Protein 4R7S (pdb70)

Secondary structure (DSSP, 8-state):
-HHHHHHHHHHHHHHHTT-HHHHHHHHHH---STT-TTHHHHHHHHHHHHHTTT-HHHHHHHHHHHHTT-TT-HHHHHHHHHHHHHTT-HHHHHHHHHHHHHH-TT-HHHHHHHHHHHHHTT---HHHHHHHHHHH-TT-HHHHHHHHHHH----HHHHHHHHHHHHH----THHHHHHHHHH---TTT--HHHHHHHHS---HHHHHHHHHHHHHTT-HHHHHHHHHHHH----HHHHHHHHHT--

Nearest PDB structures (foldseek):
  4r7s-assembly1_A  TM=1.004E+00  e=7.064E-28  Parabacteroides merdae ATCC 43184
  2ho1-assembly1_A  TM=6.162E-01  e=2.097E-06  Pseudomonas aeruginosa PAO1
  8j8q-assembly1_C  TM=7.033E-01  e=8.535E-06  Saccharomyces eubayanus
  8j8p-assembly1_C  TM=6.663E-01  e=2.556E-05  Saccharomyces eubayanus
  2j9q-assembly1_B  TM=4.975E-01  e=5.637E-03  Homo sapiens

B-factor: mean 49.56, std 13.01, range [15.62, 135.89]

Sequence (247 aa):
GQSYEELIEKSYDDFVDKGDLVSAEESLKAARKEPANPLNYALLTNLGTIQRRQGKLQEALISYTSALSGHTKNITILENRASLYTELGETEKALNDYNTLLIENNPEHQEALYCRGLLYIQLQQNYWAEQDFDKILEVNEEKSVRARLGHAILEKRGNYDESERIFNYLISEPRDWILYEGRADLYFGKNARAADIEKVFTESEPTANLYVLRGKIKLAQYEKERAALDFKKAESGYNKEVIKELLKLTN

Radius of gyration: 22.01 Å; Cα contacts (8 Å, |Δi|>4): 309; chains: 1; bounding box: 34×62×54 Å

Structure (mmCIF, N/CA/C/O backbone):
data_4R7S
#
_entry.id   4R7S
#
_cell.length_a   39.676
_cell.length_b   72.540
_cell.length_c   109.341
_cell.angle_alpha   90.000
_cell.angle_beta   90.000
_cell.angle_gamma   90.000
#
_symmetry.space_group_name_H-M   'P 21 21 21'
#
loop_
_entity.id
_entity.type
_entity.pdbx_description
1 polymer 'Tetratricopeptide repeat protein'
2 non-polymer 'NITRATE ION'
3 non-polymer DI(HYDROXYETHYL)ETHER
4 non-polymer 1,2-ETHANEDIOL
5 water water
#
loop_
_atom_site.group_PDB
_atom_site.id
_atom_site.type_symbol
_atom_site.label_atom_id
_atom_site.label_alt_id
_atom_site.label_comp_id
_atom_site.label_asym_id
_atom_site.label_entity_id
_atom_site.label_seq_id
_atom_site.pdbx_PDB_ins_code
_atom_site.Cartn_x
_atom_site.Cartn_y
_atom_site.Cartn_z
_atom_site.occupancy
_atom_site.B_iso_or_equiv
_atom_site.auth_seq_id
_atom_site.auth_comp_id
_atom_site.auth_asym_id
_atom_site.auth_atom_id
_atom_site.pdbx_PDB_model_num
ATOM 1 N N . GLY A 1 1 ? 14.279 22.352 52.249 1.00 60.73 0 GLY A N 1
ATOM 2 C CA . GLY A 1 1 ? 15.240 22.356 51.153 1.00 60.22 0 GLY A CA 1
ATOM 3 C C . GLY A 1 1 ? 16.546 23.061 51.470 1.00 64.12 0 GLY A C 1
ATOM 4 O O . GLY A 1 1 ? 16.647 23.797 52.464 1.00 63.81 0 GLY A O 1
ATOM 5 N N . GLN A 1 2 ? 17.550 22.843 50.600 1.00 59.87 20 GLN A N 1
ATOM 6 C CA . GLN A 1 2 ? 18.923 23.333 50.710 1.00 58.98 20 GLN A CA 1
ATOM 7 C C . GLN A 1 2 ? 19.036 24.858 50.538 1.00 59.72 20 GLN A C 1
ATOM 8 O O . GLN A 1 2 ? 19.774 25.485 51.305 1.00 59.80 20 GLN A O 1
ATOM 14 N N . SER A 1 3 ? 18.350 25.439 49.525 1.00 53.61 21 SER A N 1
ATOM 15 C CA . SER A 1 3 ? 18.348 26.878 49.244 1.00 52.59 21 SER A CA 1
ATOM 16 C C . SER A 1 3 ? 17.748 27.650 50.431 1.00 52.59 21 SER A C 1
ATOM 17 O O . SER A 1 3 ? 18.335 28.648 50.878 1.00 52.80 21 SER A O 1
ATOM 20 N N . TYR A 1 4 ? 16.612 27.149 50.966 1.00 43.44 22 TYR A N 1
ATOM 21 C CA . TYR A 1 4 ? 15.912 27.702 52.113 1.00 41.94 22 TYR A CA 1
ATOM 22 C C . TYR A 1 4 ? 16.852 27.731 53.330 1.00 47.94 22 TYR A C 1
ATOM 23 O O . TYR A 1 4 ? 16.983 28.770 53.985 1.00 47.59 22 TYR A O 1
ATOM 32 N N . GLU A 1 5 ? 17.537 26.610 53.594 1.00 45.77 23 GLU A N 1
ATOM 33 C CA . GLU A 1 5 ? 18.476 26.479 54.709 1.00 46.06 23 GLU A CA 1
ATOM 34 C C . GLU A 1 5 ? 19.684 27.405 54.556 1.00 50.20 23 GLU A C 1
ATOM 35 O O . GLU A 1 5 ? 20.120 27.963 55.553 1.00 49.47 23 GLU A O 1
ATOM 41 N N . GLU A 1 6 ? 20.228 27.557 53.335 1.00 48.23 24 GLU A N 1
ATOM 42 C CA . GLU A 1 6 ? 21.400 28.413 53.099 1.00 48.92 24 GLU A CA 1
ATOM 43 C C . GLU A 1 6 ? 21.067 29.891 53.290 1.00 51.19 24 GLU A C 1
ATOM 44 O O . GLU A 1 6 ? 21.922 30.662 53.750 1.00 51.40 24 GLU A O 1
ATOM 50 N N . LEU A 1 7 ? 19.829 30.275 52.932 1.00 44.32 25 LEU A N 1
ATOM 51 C CA . LEU A 1 7 ? 19.332 31.637 53.094 1.00 42.02 25 LEU A CA 1
ATOM 52 C C . LEU A 1 7 ? 19.158 31.931 54.578 1.00 45.60 25 LEU A C 1
ATOM 53 O O . LEU A 1 7 ? 19.601 32.984 55.025 1.00 47.43 25 LEU A O 1
ATOM 58 N N . ILE A 1 8 ? 18.628 30.969 55.356 1.00 40.20 26 ILE A N 1
ATOM 59 C CA . ILE A 1 8 ? 18.495 31.101 56.802 1.00 39.29 26 ILE A CA 1
ATOM 60 C C . ILE A 1 8 ? 19.895 31.209 57.435 1.00 43.35 26 ILE A C 1
ATOM 61 O O . ILE A 1 8 ? 20.118 32.063 58.294 1.00 44.05 26 ILE A O 1
ATOM 66 N N . GLU A 1 9 ? 20.834 30.389 56.969 1.00 40.04 27 GLU A N 1
ATOM 67 C CA . GLU A 1 9 ? 22.208 30.404 57.441 1.00 41.01 27 GLU A CA 1
ATOM 68 C C . GLU A 1 9 ? 22.856 31.779 57.166 1.00 45.13 27 GLU A C 1
ATOM 69 O O . GLU A 1 9 ? 23.479 32.324 58.086 1.00 47.05 27 GLU A O 1
ATOM 75 N N . LYS A 1 10 ? 22.652 32.368 55.964 1.00 38.59 28 LYS A N 1
ATOM 76 C CA . LYS A 1 10 ? 23.185 33.707 55.665 1.00 38.51 28 LYS A CA 1
ATOM 77 C C . LYS A 1 10 ? 22.569 34.765 56.596 1.00 43.75 28 LYS A C 1
ATOM 78 O O . LYS A 1 10 ? 23.291 35.672 57.047 1.00 43.10 28 LYS A O 1
ATOM 84 N N . SER A 1 11 ? 21.251 34.612 56.938 1.00 39.44 29 SER A N 1
ATOM 85 C CA . SER A 1 11 ? 20.580 35.558 57.832 1.00 38.86 29 SER A CA 1
ATOM 86 C C . SER A 1 11 ? 21.279 35.564 59.200 1.00 42.82 29 SER A C 1
ATOM 87 O O . SER A 1 11 ? 21.584 36.639 59.714 1.00 42.68 29 SER A O 1
ATOM 90 N N . TYR A 1 12 ? 21.607 34.373 59.740 1.00 39.50 30 TYR A N 1
ATOM 91 C CA . TYR A 1 12 ? 22.309 34.239 61.020 1.00 39.06 30 TYR A CA 1
ATOM 92 C C . TYR A 1 12 ? 23.687 34.913 60.969 1.00 44.13 30 TYR A C 1
ATOM 93 O O . TYR A 1 12 ? 24.006 35.708 61.859 1.00 43.17 30 TYR A O 1
ATOM 102 N N . ASP A 1 13 ? 24.499 34.582 59.925 1.00 40.57 31 ASP A N 1
ATOM 103 C CA A ASP A 1 13 ? 25.828 35.166 59.786 0.50 40.53 31 ASP A CA 1
ATOM 104 C CA B ASP A 1 13 ? 25.827 35.157 59.733 0.50 40.45 31 ASP A CA 1
ATOM 105 C C . ASP A 1 13 ? 25.730 36.696 59.658 1.00 44.16 31 ASP A C 1
ATOM 106 O O . ASP A 1 13 ? 26.561 37.397 60.260 1.00 45.34 31 ASP A O 1
ATOM 115 N N . PHE A 1 14 ? 24.699 37.220 58.932 1.00 37.15 32 PHE A N 1
ATOM 116 C CA . PHE A 1 14 ? 24.497 38.676 58.779 1.00 35.88 32 PHE A CA 1
ATOM 117 C C . PHE A 1 14 ? 24.074 39.336 60.111 1.00 42.73 32 PHE A C 1
ATOM 118 O O . PHE A 1 14 ? 24.436 40.493 60.372 1.00 43.10 32 PHE A O 1
ATOM 126 N N . VAL A 1 15 ? 23.299 38.613 60.940 1.00 38.86 33 VAL A N 1
ATOM 127 C CA . VAL A 1 15 ? 22.898 39.114 62.249 1.00 38.70 33 VAL A CA 1
ATOM 128 C C . VAL A 1 15 ? 24.165 39.192 63.121 1.00 46.18 33 VAL A C 1
ATOM 129 O O . VAL A 1 15 ? 24.376 40.184 63.823 1.00 47.75 33 VAL A O 1
ATOM 133 N N . ASP A 1 16 ? 25.026 38.170 63.041 1.00 43.10 34 ASP A N 1
ATOM 134 C CA . ASP A 1 16 ? 26.254 38.151 63.827 1.00 43.80 34 ASP A CA 1
ATOM 135 C C . ASP A 1 16 ? 27.204 39.290 63.403 1.00 49.01 34 ASP A C 1
ATOM 136 O O . ASP A 1 16 ? 27.918 39.811 64.262 1.00 49.65 34 ASP A O 1
ATOM 141 N N . LYS A 1 17 ? 27.163 39.718 62.113 1.00 43.42 35 LYS A N 1
ATOM 142 C CA . LYS A 1 17 ? 28.000 40.816 61.624 1.00 42.82 35 LYS A CA 1
ATOM 143 C C . LYS A 1 17 ? 27.383 42.193 61.886 1.00 47.88 35 LYS A C 1
ATOM 144 O O . LYS A 1 17 ? 28.038 43.182 61.588 1.00 49.55 35 LYS A O 1
ATOM 150 N N . GLY A 1 18 ? 26.137 42.251 62.382 1.00 43.64 36 GLY A N 1
ATOM 151 C CA . GLY A 1 18 ? 25.385 43.490 62.590 1.00 42.57 36 GLY A CA 1
ATOM 152 C C . GLY A 1 18 ? 24.712 44.031 61.323 1.00 47.15 36 GLY A C 1
ATOM 153 O O . GLY A 1 18 ? 24.155 45.128 61.326 1.00 47.89 36 GLY A O 1
ATOM 154 N N . ASP A 1 19 ? 24.748 43.269 60.226 1.00 43.73 37 ASP A N 1
ATOM 155 C CA . ASP A 1 19 ? 24.154 43.663 58.945 1.00 43.48 37 ASP A CA 1
ATOM 156 C C . ASP A 1 19 ? 22.666 43.275 58.933 1.00 46.44 37 ASP A C 1
ATOM 157 O O . ASP A 1 19 ? 22.259 42.299 58.287 1.00 45.37 37 ASP A O 1
ATOM 162 N N . LEU A 1 20 ? 21.861 44.064 59.639 1.00 42.32 38 LEU A N 1
ATOM 163 C CA . LEU A 1 20 ? 20.426 43.803 59.748 1.00 42.02 38 LEU A CA 1
ATOM 164 C C . LEU A 1 20 ? 19.672 43.954 58.411 1.00 46.39 38 LEU A C 1
ATOM 165 O O . LEU A 1 20 ? 18.661 43.274 58.228 1.00 46.68 38 LEU A O 1
ATOM 170 N N . VAL A 1 21 ? 20.168 44.804 57.482 1.00 41.61 39 VAL A N 1
ATOM 171 C CA . VAL A 1 21 ? 19.526 45.056 56.183 1.00 41.68 39 VAL A CA 1
ATOM 172 C C . VAL A 1 21 ? 19.606 43.781 55.359 1.00 46.57 39 VAL A C 1
ATOM 173 O O . VAL A 1 21 ? 18.587 43.315 54.834 1.00 47.30 39 VAL A O 1
ATOM 177 N N . SER A 1 22 ? 20.812 43.192 55.296 1.00 41.86 40 SER A N 1
ATOM 178 C CA . SER A 1 22 ? 21.034 41.956 54.568 1.00 41.20 40 SER A CA 1
ATOM 179 C C . SER A 1 22 ? 20.370 40.769 55.285 1.00 43.07 40 SER A C 1
ATOM 180 O O . SER A 1 22 ? 19.756 39.943 54.612 1.00 44.37 40 SER A O 1
ATOM 183 N N . ALA A 1 23 ? 20.443 40.703 56.623 1.00 36.76 41 ALA A N 1
ATOM 184 C CA . ALA A 1 23 ? 19.793 39.624 57.377 1.00 37.66 41 ALA A CA 1
ATOM 185 C C . ALA A 1 23 ? 18.281 39.572 57.070 1.00 43.06 41 ALA A C 1
ATOM 186 O O . ALA A 1 23 ? 17.774 38.495 56.749 1.00 41.91 41 ALA A O 1
ATOM 188 N N . GLU A 1 24 ? 17.608 40.758 57.042 1.00 41.11 42 GLU A N 1
ATOM 189 C CA . GLU A 1 24 ? 16.196 40.950 56.680 1.00 40.84 42 GLU A CA 1
ATOM 190 C C . GLU A 1 24 ? 15.879 40.374 55.296 1.00 46.01 42 GLU A C 1
ATOM 191 O O . GLU A 1 24 ? 14.882 39.651 55.145 1.00 45.85 42 GLU A O 1
ATOM 197 N N . GLU A 1 25 ? 16.715 40.706 54.293 1.00 44.10 43 GLU A N 1
ATOM 198 C CA . GLU A 1 25 ? 16.541 40.245 52.914 1.00 45.33 43 GLU A CA 1
ATOM 199 C C . GLU A 1 25 ? 16.696 38.732 52.787 1.00 49.25 43 GLU A C 1
ATOM 200 O O . GLU A 1 25 ? 15.895 38.104 52.088 1.00 49.37 43 GLU A O 1
ATOM 206 N N . 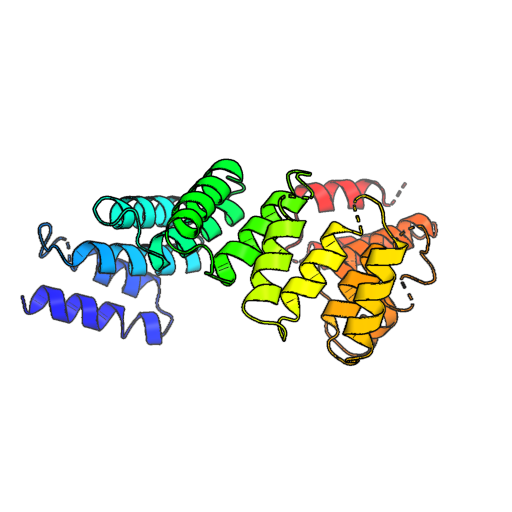SER A 1 26 ? 17.694 38.138 53.483 1.00 44.72 44 SER A N 1
ATOM 207 C CA . SER A 1 26 ? 17.903 36.680 53.474 1.00 43.41 44 SER A CA 1
ATOM 208 C C . SER A 1 26 ? 16.656 35.956 54.005 1.00 43.48 44 SER A C 1
ATOM 209 O O . SER A 1 26 ? 16.206 34.991 53.379 1.00 42.91 44 SER A O 1
ATOM 212 N N . LEU A 1 27 ? 16.057 36.484 55.095 1.00 37.51 45 LEU A N 1
ATOM 213 C CA . LEU A 1 27 ? 14.836 35.924 55.693 1.00 37.39 45 LEU A CA 1
ATOM 214 C C . LEU A 1 27 ? 13.650 36.010 54.728 1.00 41.81 45 LEU A C 1
ATOM 215 O O . LEU A 1 27 ? 12.970 35.002 54.500 1.00 40.82 45 LEU A O 1
ATOM 220 N N . LYS A 1 28 ? 13.456 37.194 54.111 1.00 39.48 46 LYS A N 1
ATOM 221 C CA . LYS A 1 28 ? 12.412 37.442 53.122 1.00 39.15 46 LYS A CA 1
ATOM 222 C C . LYS A 1 28 ? 12.588 36.534 51.931 1.00 45.73 46 LYS A C 1
ATOM 223 O O . LYS A 1 28 ? 11.599 35.958 51.453 1.00 47.51 46 LYS A O 1
ATOM 229 N N . ALA A 1 29 ? 13.852 36.348 51.486 1.00 41.57 47 ALA A N 1
ATOM 230 C CA . ALA A 1 29 ? 14.170 35.488 50.351 1.00 41.23 47 ALA A CA 1
ATOM 231 C C . ALA A 1 29 ? 13.884 34.019 50.685 1.00 45.79 47 ALA A C 1
ATOM 232 O O . ALA A 1 29 ? 13.295 33.295 49.865 1.00 47.30 47 ALA A O 1
ATOM 234 N N . ALA A 1 30 ? 14.277 33.580 51.890 1.00 41.09 48 ALA A N 1
ATOM 235 C CA . ALA A 1 30 ? 14.020 32.215 52.322 1.00 41.20 48 ALA A CA 1
ATOM 236 C C . ALA A 1 30 ? 12.522 31.927 52.252 1.00 45.91 48 ALA A C 1
ATOM 237 O O . ALA A 1 30 ? 12.126 30.946 51.618 1.00 46.47 48 ALA A O 1
ATOM 247 N N . ARG A 1 32 ? 10.234 33.386 50.377 1.00 43.43 50 ARG A N 1
ATOM 248 C CA . ARG A 1 32 ? 9.711 33.373 49.010 1.00 43.87 50 ARG A CA 1
ATOM 249 C C . ARG A 1 32 ? 10.028 32.039 48.377 1.00 48.20 50 ARG A C 1
ATOM 250 O O . ARG A 1 32 ? 9.282 31.592 47.501 1.00 47.74 50 ARG A O 1
ATOM 258 N N . LYS A 1 33 ? 11.144 31.393 48.814 1.00 45.94 51 LYS A N 1
ATOM 259 C CA . LYS A 1 33 ? 11.564 30.084 48.269 1.00 45.30 51 LYS A CA 1
ATOM 260 C C . LYS A 1 33 ? 10.617 28.977 48.753 1.00 46.95 51 LYS A C 1
ATOM 261 O O . LYS A 1 33 ? 10.186 28.177 47.933 1.00 47.60 51 LYS A O 1
ATOM 267 N N . GLU A 1 34 ? 10.262 28.954 50.042 1.00 41.22 52 GLU A N 1
ATOM 268 C CA . GLU A 1 34 ? 9.342 27.940 50.580 1.00 41.14 52 GLU A CA 1
ATOM 269 C C . GLU A 1 34 ? 8.174 28.642 51.286 1.00 45.56 52 GLU A C 1
ATOM 270 O O . GLU A 1 34 ? 8.121 28.669 52.519 1.00 43.84 52 GLU A O 1
ATOM 276 N N . PRO A 1 35 ? 7.228 29.231 50.511 1.00 43.29 53 PRO A N 1
ATOM 277 C CA . PRO A 1 35 ? 6.107 29.972 51.134 1.00 42.99 53 PRO A CA 1
ATOM 278 C C . PRO A 1 35 ? 5.232 29.148 52.085 1.00 44.19 53 PRO A C 1
ATOM 279 O O . PRO A 1 35 ? 4.700 29.700 53.051 1.00 41.76 53 PRO A O 1
ATOM 283 N N . ALA A 1 36 ? 5.087 27.846 51.807 1.00 41.75 54 ALA A N 1
ATOM 284 C CA . ALA A 1 36 ? 4.263 26.929 52.610 1.00 42.33 54 ALA A CA 1
ATOM 285 C C . ALA A 1 36 ? 5.025 26.262 53.776 1.00 45.47 54 ALA A C 1
ATOM 286 O O . ALA A 1 36 ? 4.397 25.525 54.542 1.00 44.51 54 ALA A O 1
ATOM 288 N N . ASN A 1 37 ? 6.343 26.535 53.942 1.00 42.35 55 ASN A N 1
ATOM 289 C CA . ASN A 1 37 ? 7.104 25.902 55.033 1.00 42.39 55 ASN A CA 1
ATOM 290 C C . ASN A 1 37 ? 6.479 26.214 56.381 1.00 48.71 55 ASN A C 1
ATOM 291 O O . ASN A 1 37 ? 6.302 27.388 56.706 1.00 49.21 55 ASN A O 1
ATOM 296 N N . PRO A 1 38 ? 6.108 25.181 57.171 1.00 46.62 56 PRO A N 1
ATOM 297 C CA . PRO A 1 38 ? 5.462 25.450 58.471 1.00 46.05 56 PRO A CA 1
ATOM 298 C C . PRO A 1 38 ? 6.413 26.038 59.528 1.00 48.61 56 PRO A C 1
ATOM 299 O O . PRO A 1 38 ? 5.937 26.577 60.531 1.00 47.84 56 PRO A O 1
ATOM 303 N N . LEU A 1 39 ? 7.738 25.979 59.301 1.00 44.16 57 LEU A N 1
ATOM 304 C CA . LEU A 1 39 ? 8.698 26.564 60.241 1.00 43.55 57 LEU A CA 1
ATOM 305 C C . LEU A 1 39 ? 8.864 28.066 59.994 1.00 46.13 57 LEU A C 1
ATOM 306 O O . LEU A 1 39 ? 9.665 28.712 60.674 1.00 44.97 57 LEU A O 1
ATOM 311 N N . ASN A 1 40 ? 8.089 28.626 59.042 1.00 42.12 58 ASN A N 1
ATOM 312 C CA . ASN A 1 40 ? 8.171 30.036 58.671 1.00 41.43 58 ASN A CA 1
ATOM 313 C C . ASN A 1 40 ? 7.858 30.988 59.802 1.00 44.54 58 ASN A C 1
ATOM 314 O O . ASN A 1 40 ? 8.440 32.078 59.824 1.00 42.17 58 ASN A O 1
ATOM 319 N N . TYR A 1 41 ? 6.964 30.592 60.741 1.00 42.61 59 TYR A N 1
ATOM 320 C CA . TYR A 1 41 ? 6.588 31.427 61.888 1.00 42.79 59 TYR A CA 1
ATOM 321 C C . TYR A 1 41 ? 7.866 31.784 62.719 1.00 46.16 59 TYR A C 1
ATOM 322 O O . TYR A 1 41 ? 7.918 32.834 63.360 1.00 45.17 59 TYR A O 1
ATOM 331 N N . ALA A 1 42 ? 8.875 30.897 62.708 1.00 41.66 60 ALA A N 1
ATOM 332 C CA . ALA A 1 42 ? 10.114 31.158 63.425 1.00 41.11 60 ALA A CA 1
ATOM 333 C C . ALA A 1 42 ? 10.920 32.202 62.686 1.00 45.49 60 ALA A C 1
ATOM 334 O O . ALA A 1 42 ? 11.540 33.059 63.322 1.00 46.99 60 ALA A O 1
ATOM 336 N N . LEU A 1 43 ? 10.891 32.149 61.349 1.00 39.42 61 LEU A N 1
ATOM 337 C CA . LEU A 1 43 ? 11.611 33.091 60.511 1.00 39.28 61 LEU A CA 1
ATOM 338 C C . LEU A 1 43 ? 10.986 34.464 60.653 1.00 43.77 61 LEU A C 1
ATOM 339 O O . LEU A 1 43 ? 11.719 35.452 60.770 1.00 44.55 61 LEU A O 1
ATOM 344 N N . LEU A 1 44 ? 9.629 34.516 60.710 1.00 38.04 62 LEU A N 1
ATOM 345 C CA . LEU A 1 44 ? 8.877 35.759 60.879 1.00 35.86 62 LEU A CA 1
ATOM 346 C C . LEU A 1 44 ? 9.179 36.395 62.238 1.00 39.00 62 LEU A C 1
ATOM 347 O O . LEU A 1 44 ? 9.243 37.617 62.315 1.00 39.11 62 LEU A O 1
ATOM 352 N N . THR A 1 45 ? 9.462 35.585 63.274 1.00 35.34 63 THR A N 1
ATOM 353 C CA . THR A 1 45 ? 9.789 36.096 64.613 1.00 35.01 63 THR A CA 1
ATOM 354 C C . THR A 1 45 ? 11.125 36.838 64.544 1.00 40.75 63 THR A C 1
ATOM 355 O O . THR A 1 45 ? 11.167 38.003 64.954 1.00 39.05 63 THR A O 1
ATOM 359 N N . ASN A 1 46 ? 12.186 36.180 63.986 1.00 40.42 64 ASN A N 1
ATOM 360 C CA . ASN A 1 46 ? 13.534 36.735 63.773 1.00 41.09 64 ASN A CA 1
ATOM 361 C C . ASN A 1 46 ? 13.462 38.014 62.947 1.00 45.22 64 ASN A C 1
ATOM 362 O O . ASN A 1 46 ? 14.040 39.023 63.343 1.00 47.11 64 ASN A O 1
ATOM 367 N N . LEU A 1 47 ? 12.708 37.982 61.835 1.00 40.44 65 LEU A N 1
ATOM 368 C CA . LEU A 1 47 ? 12.490 39.122 60.935 1.00 39.81 65 LEU A CA 1
ATOM 369 C C . LEU A 1 47 ? 11.903 40.297 61.729 1.00 44.71 65 LEU A C 1
ATOM 370 O O . LEU A 1 47 ? 12.444 41.397 61.659 1.00 45.50 65 LEU A O 1
ATOM 375 N N . GLY A 1 48 ? 10.870 40.033 62.526 1.00 39.56 66 GLY A N 1
ATOM 376 C CA . GLY A 1 48 ? 10.250 41.043 63.372 1.00 39.44 66 GLY A CA 1
ATOM 377 C C . GLY A 1 48 ? 11.261 41.748 64.256 1.00 43.51 66 GLY A C 1
ATOM 378 O O . GLY A 1 48 ? 11.283 42.978 64.290 1.00 43.32 66 GLY A O 1
ATOM 379 N N . THR A 1 49 ? 12.137 40.972 64.938 1.00 39.68 67 THR A N 1
ATOM 380 C CA . THR A 1 49 ? 13.167 41.508 65.825 1.00 39.39 67 THR A CA 1
ATOM 381 C C . THR A 1 49 ? 14.228 42.297 65.041 1.00 44.47 67 THR A C 1
ATOM 382 O O . THR A 1 49 ? 14.611 43.387 65.489 1.00 45.28 67 THR A O 1
ATOM 386 N N . ILE A 1 50 ? 14.679 41.762 63.878 1.00 40.30 68 ILE A N 1
ATOM 387 C CA . ILE A 1 50 ? 15.649 42.401 62.974 1.00 40.01 68 ILE A CA 1
ATOM 388 C C . ILE A 1 50 ? 15.079 43.758 62.474 1.00 45.48 68 ILE A C 1
ATOM 389 O O . ILE A 1 50 ? 15.800 44.762 62.461 1.00 45.31 68 ILE A O 1
ATOM 394 N N . GLN A 1 51 ? 13.784 43.768 62.101 1.00 41.70 69 GLN A N 1
ATOM 395 C CA . GLN A 1 51 ? 13.059 44.947 61.645 1.00 41.91 69 GLN A CA 1
ATOM 396 C C . GLN A 1 51 ? 12.917 45.971 62.771 1.00 47.92 69 GLN A C 1
ATOM 397 O O . GLN A 1 51 ? 13.090 47.162 62.523 1.00 48.44 69 GLN A O 1
ATOM 403 N N . ARG A 1 52 ? 12.629 45.510 64.000 1.00 45.64 70 ARG A N 1
ATOM 404 C CA . ARG A 1 52 ? 12.488 46.379 65.177 1.00 46.05 70 ARG A CA 1
ATOM 405 C C . ARG A 1 52 ? 13.832 47.052 65.515 1.00 50.43 70 ARG A C 1
ATOM 406 O O . ARG A 1 52 ? 13.852 48.245 65.802 1.00 50.58 70 ARG A O 1
ATOM 414 N N . ARG A 1 53 ? 14.946 46.289 65.457 1.00 46.18 71 ARG A N 1
ATOM 415 C CA . ARG A 1 53 ? 16.291 46.790 65.737 1.00 45.70 71 ARG A CA 1
ATOM 416 C C . ARG A 1 53 ? 16.777 47.794 64.663 1.00 50.50 71 ARG A C 1
ATOM 417 O O . ARG A 1 53 ? 17.827 48.406 64.841 1.00 51.70 71 ARG A O 1
ATOM 425 N N . GLN A 1 54 ? 16.003 47.972 63.578 1.00 45.54 72 GLN A N 1
ATOM 426 C CA . GLN A 1 54 ? 16.264 48.928 62.506 1.00 44.87 72 GLN A CA 1
ATOM 427 C C . GLN A 1 54 ? 15.376 50.163 62.644 1.00 50.08 72 GLN A C 1
ATOM 428 O O . GLN A 1 54 ? 15.560 51.144 61.904 1.00 51.56 72 GLN A O 1
ATOM 434 N N . GLY A 1 55 ? 14.408 50.090 63.566 1.00 44.51 73 GLY A N 1
ATOM 435 C CA . GLY A 1 55 ? 13.440 51.147 63.805 1.00 43.85 73 GLY A CA 1
ATOM 436 C C . GLY A 1 55 ? 12.218 51.043 62.920 1.00 50.84 73 GLY A C 1
ATOM 437 O O . GLY A 1 55 ? 11.337 51.905 62.981 1.00 52.08 73 GLY A O 1
ATOM 438 N N . LYS A 1 56 ? 12.148 49.985 62.079 1.00 48.68 74 LYS A N 1
ATOM 439 C CA . LYS A 1 56 ? 11.018 49.689 61.187 1.00 48.44 74 LYS A CA 1
ATOM 440 C C . LYS A 1 56 ? 9.915 49.025 62.053 1.00 53.34 74 LYS A C 1
ATOM 441 O O . LYS A 1 56 ? 9.590 47.837 61.909 1.00 52.66 74 LYS A O 1
ATOM 447 N N . LEU A 1 57 ? 9.384 49.817 62.990 1.00 49.60 75 LEU A N 1
ATOM 448 C CA . LEU A 1 57 ? 8.424 49.404 64.006 1.00 49.68 75 LEU A CA 1
ATOM 449 C C . LEU A 1 57 ? 7.071 48.922 63.432 1.00 53.68 75 LEU A C 1
ATOM 450 O O . LEU A 1 57 ? 6.574 47.887 63.886 1.00 53.12 75 LEU A O 1
ATOM 455 N N . GLN A 1 58 ? 6.489 49.637 62.449 1.00 49.75 76 GLN A N 1
ATOM 456 C CA . GLN A 1 58 ? 5.220 49.211 61.856 1.00 49.63 76 GLN A CA 1
ATOM 457 C C . GLN A 1 58 ? 5.389 47.894 61.110 1.00 51.57 76 GLN A C 1
ATOM 458 O O . GLN A 1 58 ? 4.508 47.041 61.220 1.00 51.41 76 GLN A O 1
ATOM 464 N N . GLU A 1 59 ? 6.533 47.710 60.403 1.00 46.86 77 GLU A N 1
ATOM 465 C CA . GLU A 1 59 ? 6.876 46.483 59.653 1.00 46.28 77 GLU A CA 1
ATOM 466 C C . GLU A 1 59 ? 7.047 45.292 60.599 1.00 47.34 77 GLU A C 1
ATOM 467 O O . GLU A 1 59 ? 6.520 44.198 60.343 1.00 45.83 77 GLU A O 1
ATOM 473 N N . ALA A 1 60 ? 7.810 45.522 61.681 1.00 42.65 78 ALA A N 1
ATOM 474 C CA . ALA A 1 60 ? 8.090 44.559 62.734 1.00 42.08 78 ALA A CA 1
ATOM 475 C C . ALA A 1 60 ? 6.789 44.063 63.338 1.00 47.82 78 ALA A C 1
ATOM 476 O O . ALA A 1 60 ? 6.664 42.874 63.598 1.00 47.13 78 ALA A O 1
ATOM 478 N N . LEU A 1 61 ? 5.800 44.957 63.505 1.00 46.29 79 LEU A N 1
ATOM 479 C CA . LEU A 1 61 ? 4.500 44.576 64.050 1.00 47.08 79 LEU A CA 1
ATOM 480 C C . LEU A 1 61 ? 3.804 43.599 63.107 1.00 50.00 79 LEU A C 1
ATOM 481 O O . LEU A 1 61 ? 3.243 42.606 63.577 1.00 49.73 79 LEU A O 1
ATOM 486 N N . ILE A 1 62 ? 3.883 43.845 61.797 1.00 45.27 80 ILE A N 1
ATOM 487 C CA . ILE A 1 62 ? 3.251 42.967 60.807 1.00 44.85 80 ILE A CA 1
ATOM 488 C C . ILE A 1 62 ? 3.912 41.558 60.852 1.00 48.31 80 ILE A C 1
ATOM 489 O O . ILE A 1 62 ? 3.188 40.545 60.847 1.00 48.88 80 ILE A O 1
ATOM 494 N N . SER A 1 63 ? 5.259 41.509 60.966 1.00 41.86 81 SER A N 1
ATOM 495 C CA . SER A 1 63 ? 6.009 40.252 61.035 1.00 40.91 81 SER A CA 1
ATOM 496 C C . SER A 1 63 ? 5.603 39.434 62.286 1.00 44.58 81 SER A C 1
ATOM 497 O O . SER A 1 63 ? 5.278 38.250 62.158 1.00 45.20 81 SER A O 1
ATOM 500 N N . TYR A 1 64 ? 5.564 40.076 63.464 1.00 39.86 82 TYR A N 1
ATOM 501 C CA . TYR A 1 64 ? 5.143 39.439 64.714 1.00 39.75 82 TYR A CA 1
ATOM 502 C C . TYR A 1 64 ? 3.679 38.983 64.639 1.00 44.92 82 TYR A C 1
ATOM 503 O O . TYR A 1 64 ? 3.367 37.881 65.103 1.00 46.48 82 TYR A O 1
ATOM 512 N N . THR A 1 65 ? 2.798 39.804 64.044 1.00 40.53 83 TH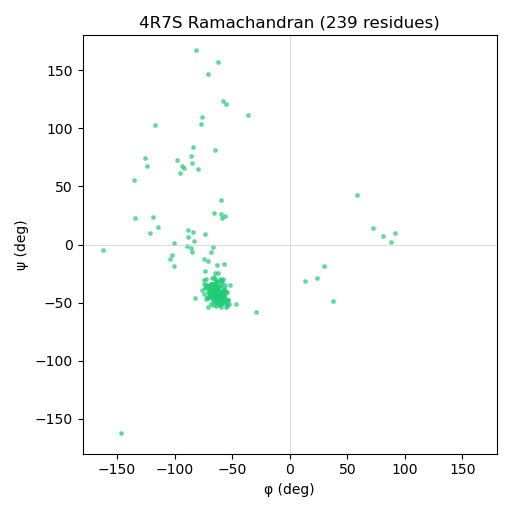R A N 1
ATOM 513 C CA . THR A 1 65 ? 1.388 39.467 63.880 1.00 41.60 83 THR A CA 1
ATOM 514 C C . THR A 1 65 ? 1.251 38.192 63.016 1.00 47.32 83 THR A C 1
ATOM 515 O O . THR A 1 65 ? 0.454 37.305 63.360 1.00 48.06 83 THR A O 1
ATOM 519 N N . SER A 1 66 ? 2.071 38.088 61.950 1.00 42.90 84 SER A N 1
ATOM 520 C CA . SER A 1 66 ? 2.090 36.948 61.040 1.00 42.23 84 SER A CA 1
ATOM 521 C C . SER A 1 66 ? 2.588 35.713 61.740 1.00 46.46 84 SER A C 1
ATOM 522 O O . SER A 1 66 ? 1.970 34.666 61.607 1.00 48.42 84 SER A O 1
ATOM 525 N N . ALA A 1 67 ? 3.699 35.825 62.493 1.00 41.61 85 ALA A N 1
ATOM 526 C CA . ALA A 1 67 ? 4.299 34.734 63.275 1.00 40.22 85 ALA A CA 1
ATOM 527 C C . ALA A 1 67 ? 3.300 34.175 64.297 1.00 45.24 85 ALA A C 1
ATOM 528 O O . ALA A 1 67 ? 3.224 32.974 64.490 1.00 43.94 85 ALA A O 1
ATOM 530 N N . LEU A 1 68 ? 2.549 35.062 64.955 1.00 45.29 86 LEU A N 1
ATOM 531 C CA . LEU A 1 68 ? 1.593 34.715 65.998 1.00 45.47 86 LEU A CA 1
ATOM 532 C C . LEU A 1 68 ? 0.389 33.907 65.445 1.00 50.50 86 LEU A C 1
ATOM 533 O O . LEU A 1 68 ? -0.091 32.998 66.130 1.00 48.93 86 LEU A O 1
ATOM 538 N N . SER A 1 69 ? -0.032 34.207 64.204 1.00 48.37 87 SER A N 1
ATOM 539 C CA . SER A 1 69 ? -1.148 33.605 63.458 1.00 50.38 87 SER A CA 1
ATOM 540 C C . SER A 1 69 ? -1.486 32.105 63.807 1.00 57.29 87 SER A C 1
ATOM 541 O O . SER A 1 69 ? -2.632 31.810 64.203 1.00 58.86 87 SER A O 1
ATOM 544 N N . GLY A 1 70 ? -0.526 31.189 63.654 1.00 51.47 88 GLY A N 1
ATOM 545 C CA . GLY A 1 70 ? -0.804 29.792 63.968 1.00 50.71 88 GLY A CA 1
ATOM 546 C C . GLY A 1 70 ? -0.276 29.345 65.311 1.00 53.75 88 GLY A C 1
ATOM 547 O O . GLY A 1 70 ? -0.412 28.174 65.662 1.00 53.96 88 GLY A O 1
ATOM 548 N N . HIS A 1 71 ? 0.361 30.275 66.058 1.00 49.08 89 HIS A N 1
ATOM 549 C CA . HIS A 1 71 ? 1.029 30.016 67.330 1.00 48.33 89 HIS A CA 1
ATOM 550 C C . HIS A 1 71 ? 0.683 31.096 68.353 1.00 51.69 89 HIS A C 1
ATOM 551 O O . HIS A 1 71 ? 1.578 31.696 68.944 1.00 50.63 89 HIS A O 1
ATOM 558 N N . THR A 1 72 ? -0.626 31.300 68.584 1.00 49.60 90 THR A N 1
ATOM 559 C CA . THR A 1 72 ? -1.234 32.330 69.447 1.00 49.96 90 THR A CA 1
ATOM 560 C C . THR A 1 72 ? -0.776 32.319 70.933 1.00 54.19 90 THR A C 1
ATOM 561 O O . THR A 1 72 ? -1.005 33.307 71.649 1.00 51.91 90 THR A O 1
ATOM 565 N N . LYS A 1 73 ? -0.162 31.219 71.404 1.00 52.22 91 LYS A N 1
ATOM 566 C CA . LYS A 1 73 ? 0.245 31.168 72.811 1.00 51.85 91 LYS A CA 1
ATOM 567 C C . LYS A 1 73 ? 1.787 31.005 72.976 1.00 55.71 91 LYS A C 1
ATOM 568 O O . LYS A 1 73 ? 2.271 30.580 74.037 1.00 55.59 91 LYS A O 1
ATOM 574 N N . ASN A 1 74 ? 2.548 31.419 71.932 1.00 50.85 92 ASN A N 1
ATOM 575 C CA . ASN A 1 74 ? 4.011 31.419 71.911 1.00 48.75 92 ASN A CA 1
ATOM 576 C C . ASN A 1 74 ? 4.549 32.603 72.738 1.00 48.21 92 ASN A C 1
ATOM 577 O O . ASN A 1 74 ? 4.440 33.760 72.323 1.00 46.27 92 ASN A O 1
ATOM 582 N N . ILE A 1 75 ? 5.141 32.283 73.895 1.00 44.46 93 ILE A N 1
ATOM 583 C CA . ILE A 1 75 ? 5.744 33.191 74.883 1.00 43.60 93 ILE A CA 1
ATOM 584 C C . ILE A 1 75 ? 6.650 34.222 74.199 1.00 44.92 93 ILE A C 1
ATOM 585 O O . ILE A 1 75 ? 6.448 35.412 74.431 1.00 43.49 93 ILE A O 1
ATOM 590 N N . THR A 1 76 ? 7.604 33.771 73.332 1.00 40.29 94 THR A N 1
ATOM 591 C CA . THR A 1 76 ? 8.551 34.651 72.644 1.00 39.01 94 THR A CA 1
ATOM 592 C C . THR A 1 76 ? 7.834 35.673 71.782 1.00 42.70 94 THR A C 1
ATOM 593 O O . THR A 1 76 ? 8.056 36.856 71.988 1.00 44.25 94 THR A O 1
ATOM 597 N N . ILE A 1 77 ? 6.948 35.240 70.876 1.00 38.35 95 ILE A N 1
ATOM 598 C CA . ILE A 1 77 ? 6.220 36.147 69.992 1.00 37.73 95 ILE A CA 1
ATOM 599 C C . ILE A 1 77 ? 5.368 37.141 70.820 1.00 41.94 95 ILE A C 1
ATOM 600 O O . ILE A 1 77 ? 5.420 38.334 70.545 1.00 42.00 95 ILE A O 1
ATOM 605 N N . LEU A 1 78 ? 4.658 36.666 71.858 1.00 37.93 96 LEU A N 1
ATOM 606 C CA . LEU A 1 78 ? 3.803 37.511 72.688 1.00 37.53 96 LEU A CA 1
ATOM 607 C C . LEU A 1 78 ? 4.609 38.526 73.462 1.00 41.69 96 LEU A C 1
ATOM 608 O O . LEU A 1 78 ? 4.238 39.696 73.496 1.00 40.69 96 LEU A O 1
ATOM 613 N N . GLU A 1 79 ? 5.731 38.093 74.039 1.00 39.57 97 GLU A N 1
ATOM 614 C CA . GLU A 1 79 ? 6.638 38.950 74.802 1.00 38.93 97 GLU A CA 1
ATOM 615 C C . GLU A 1 79 ? 7.268 40.018 73.893 1.00 41.68 97 GLU A C 1
ATOM 616 O O . GLU A 1 79 ? 7.361 41.166 74.302 1.00 40.43 97 GLU A O 1
ATOM 622 N N . ASN A 1 80 ? 7.649 39.664 72.663 1.00 39.52 98 ASN A N 1
ATOM 623 C CA . ASN A 1 80 ? 8.266 40.637 71.768 1.00 40.18 98 ASN A CA 1
ATOM 624 C C . ASN A 1 80 ? 7.252 41.635 71.193 1.00 44.04 98 ASN A C 1
ATOM 625 O O . ASN A 1 80 ? 7.533 42.837 71.180 1.00 44.32 98 ASN A O 1
ATOM 630 N N . ARG A 1 81 ? 6.077 41.164 70.781 1.00 39.91 99 ARG A N 1
ATOM 631 C CA . ARG A 1 81 ? 5.023 42.024 70.219 1.00 40.20 99 ARG A CA 1
ATOM 632 C C . ARG A 1 81 ? 4.414 42.920 71.319 1.00 45.30 99 ARG A C 1
ATOM 633 O O . ARG A 1 81 ? 4.122 44.089 71.057 1.00 44.86 99 ARG A O 1
ATOM 641 N N . ALA A 1 82 ? 4.261 42.398 72.554 1.00 41.91 100 ALA A N 1
ATOM 642 C CA . ALA A 1 82 ? 3.744 43.241 73.638 1.00 41.95 100 ALA A CA 1
ATOM 643 C C . ALA A 1 82 ? 4.733 44.375 73.915 1.00 46.44 100 ALA A C 1
ATOM 644 O O . ALA A 1 82 ? 4.316 45.524 74.039 1.00 46.40 100 ALA A O 1
ATOM 646 N N . SER A 1 83 ? 6.044 44.061 73.909 1.00 42.53 101 SER A N 1
ATOM 647 C CA . SER A 1 83 ? 7.117 45.030 74.093 1.00 42.23 101 SER A CA 1
ATOM 648 C C . SER A 1 83 ? 7.108 46.036 72.942 1.00 47.17 101 SER A C 1
ATOM 649 O O . SER A 1 83 ? 7.319 47.226 73.167 1.00 48.55 101 SER A O 1
ATOM 652 N N . LEU A 1 84 ? 6.850 45.566 71.721 1.00 42.55 102 LEU A N 1
ATOM 653 C CA . LEU A 1 84 ? 6.779 46.452 70.574 1.00 42.23 102 LEU A CA 1
ATOM 654 C C . LEU A 1 84 ? 5.557 47.383 70.694 1.00 47.55 102 LEU A C 1
ATOM 655 O O . LEU A 1 84 ? 5.692 48.576 70.426 1.00 48.13 102 LEU A O 1
ATOM 660 N N . TYR A 1 85 ? 4.390 46.851 71.131 1.00 43.85 103 TYR A N 1
ATOM 661 C CA . TYR A 1 85 ? 3.171 47.642 71.325 1.00 43.99 103 TYR A CA 1
ATOM 662 C C . TYR A 1 85 ? 3.409 48.777 72.313 1.00 49.86 103 TYR A C 1
ATOM 663 O O . TYR A 1 85 ? 2.942 49.889 72.091 1.00 50.67 103 TYR A O 1
ATOM 672 N N . THR A 1 86 ? 4.163 48.494 73.388 1.00 47.42 104 THR A N 1
ATOM 673 C CA . THR A 1 86 ? 4.525 49.436 74.433 1.00 47.54 104 THR A CA 1
ATOM 674 C C . THR A 1 86 ? 5.338 50.577 73.810 1.00 52.92 104 THR A C 1
ATOM 675 O O . THR A 1 86 ? 5.035 51.745 74.076 1.00 53.05 104 THR A O 1
ATOM 679 N N . GLU A 1 87 ? 6.320 50.233 72.942 1.00 49.24 105 GLU A N 1
ATOM 680 C CA . GLU A 1 87 ? 7.181 51.181 72.236 1.00 48.40 105 GLU A CA 1
ATOM 681 C C . GLU A 1 87 ? 6.346 52.048 71.272 1.00 53.28 105 GLU A C 1
ATOM 682 O O . GLU A 1 87 ? 6.669 53.222 71.072 1.00 53.60 105 GLU A O 1
ATOM 688 N N . LEU A 1 88 ? 5.255 51.482 70.708 1.00 49.49 106 LEU A N 1
ATOM 689 C CA . LEU A 1 88 ? 4.354 52.204 69.812 1.00 49.26 106 LEU A CA 1
ATOM 690 C C . LEU A 1 88 ? 3.279 52.978 70.595 1.00 54.81 106 LEU A C 1
ATOM 691 O O . LEU A 1 88 ? 2.452 53.660 69.980 1.00 55.18 106 LEU A O 1
ATOM 696 N N . GLY A 1 89 ? 3.277 52.848 71.925 1.00 52.40 107 GLY A N 1
ATOM 697 C CA . GLY A 1 89 ? 2.294 53.501 72.792 1.00 53.49 107 GLY A CA 1
ATOM 698 C C . GLY A 1 89 ? 0.897 52.893 72.711 1.00 61.06 107 GLY A C 1
ATOM 699 O O . GLY A 1 89 ? -0.079 53.512 73.156 1.00 62.48 107 GLY A O 1
ATOM 700 N N . GLU A 1 90 ? 0.793 51.678 72.118 1.00 56.65 108 GLU A N 1
ATOM 701 C CA . GLU A 1 90 ? -0.424 50.881 71.993 1.00 57.08 108 GLU A CA 1
ATOM 702 C C . GLU A 1 90 ? -0.588 50.062 73.292 1.00 59.97 108 GLU A C 1
ATOM 703 O O . GLU A 1 90 ? -0.387 48.839 73.312 1.00 59.76 108 GLU A O 1
ATOM 709 N N . THR A 1 91 ? -0.909 50.778 74.386 1.00 54.62 109 THR A N 1
ATOM 710 C CA . THR A 1 91 ? -1.008 50.272 75.750 1.00 53.75 109 THR A CA 1
ATOM 711 C C . THR A 1 91 ? -2.057 49.164 75.904 1.00 56.74 109 THR A C 1
ATOM 712 O O . THR A 1 91 ? -1.758 48.161 76.553 1.00 56.49 109 THR A O 1
ATOM 716 N N . GLU A 1 92 ? -3.253 49.318 75.333 1.00 53.37 110 GLU A N 1
ATOM 717 C CA . GLU A 1 92 ? -4.275 48.277 75.502 1.00 54.53 110 GLU A CA 1
ATOM 718 C C . GLU A 1 92 ? -3.861 46.990 74.787 1.00 56.64 110 GLU A C 1
ATOM 719 O O . GLU A 1 92 ? -4.028 45.895 75.336 1.00 55.98 110 GLU A O 1
ATOM 725 N N . LYS A 1 93 ? -3.251 47.142 73.597 1.00 51.56 111 LYS A N 1
ATOM 726 C CA . LYS A 1 93 ? -2.773 46.028 72.788 1.00 50.41 111 LYS A CA 1
ATOM 727 C C . LYS A 1 93 ? -1.602 45.298 73.487 1.00 51.22 111 LYS A C 1
ATOM 728 O O . LYS A 1 93 ? -1.580 44.064 73.487 1.00 51.56 111 LYS A O 1
ATOM 734 N N . ALA A 1 94 ? -0.692 46.045 74.140 1.00 44.10 112 ALA A N 1
ATOM 735 C CA . ALA A 1 94 ? 0.435 45.460 74.863 1.00 42.43 112 ALA A CA 1
ATOM 736 C C . ALA A 1 94 ? -0.066 44.638 76.030 1.00 47.33 112 ALA A C 1
ATOM 737 O O . ALA A 1 94 ? 0.336 43.486 76.179 1.00 46.59 112 ALA A O 1
ATOM 739 N N . LEU A 1 95 ? -0.987 45.225 76.825 1.00 45.70 113 LEU A N 1
ATOM 740 C CA . LEU A 1 95 ? -1.637 44.620 77.988 1.00 45.90 113 LEU A CA 1
ATOM 741 C C . LEU A 1 95 ? -2.350 43.333 77.578 1.00 49.03 113 LEU A C 1
ATOM 742 O O . LEU A 1 95 ? -2.121 42.298 78.207 1.00 49.29 113 LEU A O 1
ATOM 747 N N . ASN A 1 96 ? -3.135 43.374 76.481 1.00 44.14 114 ASN A N 1
ATOM 748 C CA . ASN A 1 96 ? -3.844 42.197 75.973 1.00 44.18 114 ASN A CA 1
ATOM 749 C C . ASN A 1 96 ? -2.871 41.016 75.671 1.00 47.88 114 ASN A C 1
ATOM 750 O O . ASN A 1 96 ? -3.210 39.859 75.961 1.00 47.88 114 ASN A O 1
ATOM 755 N N . ASP A 1 97 ? -1.680 41.307 75.095 1.00 42.63 115 ASP A N 1
ATOM 756 C CA . ASP A 1 97 ? -0.680 40.267 74.812 1.00 41.52 115 ASP A CA 1
ATOM 757 C C . ASP A 1 97 ? -0.072 39.695 76.124 1.00 42.94 115 ASP A C 1
ATOM 758 O O . ASP A 1 97 ? 0.125 38.469 76.201 1.00 41.25 115 ASP A O 1
ATOM 763 N N . TYR A 1 98 ? 0.164 40.566 77.166 1.00 37.57 116 TYR A N 1
ATOM 764 C CA . TYR A 1 98 ? 0.653 40.105 78.476 1.00 36.98 116 TYR A CA 1
ATOM 765 C C . TYR A 1 98 ? -0.442 39.287 79.143 1.00 43.13 116 TYR A C 1
ATOM 766 O O . TYR A 1 98 ? -0.149 38.298 79.813 1.00 44.00 116 TYR A O 1
ATOM 775 N N . ASN A 1 99 ? -1.706 39.654 78.907 1.00 39.98 117 ASN A N 1
ATOM 776 C CA . ASN A 1 99 ? -2.830 38.907 79.459 1.00 41.05 117 ASN A CA 1
ATOM 777 C C . ASN A 1 99 ? -2.909 37.522 78.834 1.00 44.95 117 ASN A C 1
ATOM 778 O O . ASN A 1 99 ? -3.065 36.544 79.556 1.00 44.91 117 ASN A O 1
ATOM 783 N N . THR A 1 100 ? -2.728 37.432 77.519 1.00 42.02 118 THR A N 1
ATOM 784 C CA . THR A 1 100 ? -2.687 36.148 76.817 1.00 43.11 118 THR A CA 1
ATOM 785 C C . THR A 1 100 ? -1.527 35.332 77.403 1.00 47.56 118 THR A C 1
ATOM 786 O O . THR A 1 100 ? -1.714 34.184 77.826 1.00 48.74 118 THR A O 1
ATOM 790 N N . LEU A 1 101 ? -0.342 35.950 77.454 1.00 42.67 119 LEU A N 1
ATOM 791 C CA . LEU A 1 101 ? 0.860 35.313 77.978 1.00 41.89 119 LEU A CA 1
ATOM 792 C C . LEU A 1 101 ? 0.660 34.796 79.412 1.00 46.45 119 LEU A C 1
ATOM 793 O O . LEU A 1 101 ? 0.890 33.614 79.656 1.00 46.23 119 LEU A O 1
ATOM 798 N N . LEU A 1 102 ? 0.209 35.673 80.338 1.00 43.56 120 LEU A N 1
ATOM 799 C CA . LEU A 1 102 ? 0.076 35.367 81.763 1.00 43.63 120 LEU A CA 1
ATOM 800 C C . LEU A 1 102 ? -1.107 34.436 82.117 1.00 49.89 120 LEU A C 1
ATOM 801 O O . LEU A 1 102 ? -1.038 33.758 83.138 1.00 49.22 120 LEU A O 1
ATOM 806 N N . ILE A 1 103 ? -2.147 34.350 81.289 1.00 48.90 121 ILE A N 1
ATOM 807 C CA . ILE A 1 103 ? -3.206 33.375 81.557 1.00 51.22 121 ILE A CA 1
ATOM 808 C C . ILE A 1 103 ? -2.590 31.980 81.242 1.00 56.92 121 ILE A C 1
ATOM 809 O O . ILE A 1 103 ? -2.815 31.035 81.995 1.00 57.27 121 ILE A O 1
ATOM 814 N N . GLU A 1 104 ? -1.704 31.909 80.225 1.00 53.42 122 GLU A N 1
ATOM 815 C CA . GLU A 1 104 ? -0.987 30.687 79.865 1.00 53.73 122 GLU A CA 1
ATOM 816 C C . GLU A 1 104 ? 0.073 30.331 80.905 1.00 56.32 122 GLU A C 1
ATOM 817 O O . GLU A 1 104 ? 0.066 29.201 81.397 1.00 56.70 122 GLU A O 1
ATOM 823 N N . ASN A 1 105 ? 0.984 31.285 81.224 1.00 50.89 123 ASN A N 1
ATOM 824 C CA A ASN A 1 105 ? 2.039 31.083 82.236 0.50 49.62 123 ASN A CA 1
ATOM 825 C CA B ASN A 1 105 ? 2.058 31.097 82.193 0.50 50.02 123 ASN A CA 1
ATOM 826 C C . ASN A 1 105 ? 1.916 32.181 83.279 1.00 53.20 123 ASN A C 1
ATOM 827 O O . ASN A 1 105 ? 2.502 33.259 83.140 1.00 53.45 123 ASN A O 1
ATOM 836 N N . PRO A 1 106 ? 1.114 31.940 84.347 1.00 48.24 124 PRO A N 1
ATOM 837 C CA . PRO A 1 106 ? 0.950 32.979 85.373 1.00 47.46 124 PRO A CA 1
ATOM 838 C C . PRO A 1 106 ? 2.232 33.276 86.164 1.00 49.98 124 PRO A C 1
ATOM 839 O O . PRO A 1 106 ? 2.201 34.198 86.982 1.00 48.68 124 PRO A O 1
ATOM 843 N N . GLU A 1 107 ? 3.354 32.551 85.901 1.00 45.84 125 GLU A N 1
ATOM 844 C CA . GLU A 1 107 ? 4.615 32.773 86.626 1.00 45.09 125 GLU A CA 1
ATOM 845 C C . GLU A 1 107 ? 5.755 33.313 85.735 1.00 47.61 125 GLU A C 1
ATOM 846 O O . GLU A 1 107 ? 6.921 33.277 86.163 1.00 46.11 125 GLU A O 1
ATOM 852 N N . HIS A 1 108 ? 5.435 33.813 84.517 1.00 44.40 126 HIS A N 1
ATOM 853 C CA . HIS A 1 108 ? 6.443 34.357 83.588 1.00 44.28 126 HIS A CA 1
ATOM 854 C C . HIS A 1 108 ? 6.846 35.758 84.075 1.00 47.52 126 HIS A C 1
ATOM 855 O O . HIS A 1 108 ? 6.083 36.722 83.937 1.00 46.66 126 HIS A O 1
ATOM 862 N N . GLN A 1 109 ? 8.039 35.840 84.683 1.00 43.34 127 GLN A N 1
ATOM 863 C CA . GLN A 1 109 ? 8.581 37.031 85.344 1.00 42.16 127 GLN A CA 1
ATOM 864 C C . GLN A 1 109 ? 8.735 38.263 84.442 1.00 43.81 127 GLN A C 1
ATOM 865 O O . GLN A 1 109 ? 8.403 39.350 84.897 1.00 43.64 127 GLN A O 1
ATOM 871 N N . GLU A 1 110 ? 9.199 38.131 83.202 1.00 39.58 128 GLU A N 1
ATOM 872 C CA . GLU A 1 110 ? 9.314 39.323 82.350 1.00 37.97 128 GLU A CA 1
ATOM 873 C C . GLU A 1 110 ? 7.935 39.902 82.036 1.00 42.21 128 GLU A C 1
ATOM 874 O O . GLU A 1 110 ? 7.788 41.124 82.032 1.00 41.58 128 GLU A O 1
ATOM 880 N N . ALA A 1 111 ? 6.940 39.025 81.768 1.00 39.23 129 ALA A N 1
ATOM 881 C CA . ALA A 1 111 ? 5.569 39.439 81.464 1.00 40.21 129 ALA A CA 1
ATOM 882 C C . ALA A 1 111 ? 4.925 40.134 82.687 1.00 43.12 129 ALA A C 1
ATOM 883 O O . ALA A 1 111 ? 4.313 41.193 82.530 1.00 42.22 129 ALA A O 1
ATOM 885 N N . LEU A 1 112 ? 5.094 39.548 83.889 1.00 39.21 130 LEU A N 1
ATOM 886 C CA . LEU A 1 112 ? 4.569 40.089 85.138 1.00 39.48 130 LEU A CA 1
ATOM 887 C C . LEU A 1 112 ? 5.124 41.489 85.396 1.00 44.06 130 LEU A C 1
ATOM 888 O O . LEU A 1 112 ? 4.355 42.395 85.722 1.00 44.28 130 LEU A O 1
ATOM 893 N N . TYR A 1 113 ? 6.445 41.661 85.226 1.00 41.39 131 TYR A N 1
ATOM 894 C CA . TYR A 1 113 ? 7.127 42.935 85.452 1.00 41.90 131 TYR A CA 1
ATOM 895 C C . TYR A 1 113 ? 6.620 44.006 84.507 1.00 44.42 131 TYR A C 1
ATOM 896 O O . TYR A 1 113 ? 6.303 45.100 84.957 1.00 44.40 131 TYR A O 1
ATOM 905 N N . CYS A 1 114 ? 6.521 43.685 83.216 1.00 39.79 132 CYS A N 1
ATOM 906 C CA . CYS A 1 114 ? 6.091 44.620 82.182 1.00 38.83 132 CYS A CA 1
ATOM 907 C C . CYS A 1 114 ? 4.625 44.971 82.324 1.00 40.54 132 CYS A C 1
ATOM 908 O O . CYS A 1 114 ? 4.285 46.143 82.169 1.00 40.74 132 CYS A O 1
ATOM 911 N N . ARG A 1 115 ? 3.763 43.992 82.662 1.00 35.61 133 ARG A N 1
ATOM 912 C CA . ARG A 1 115 ? 2.345 44.259 82.868 1.00 35.24 133 ARG A CA 1
ATOM 913 C C . ARG A 1 115 ? 2.182 45.130 84.099 1.00 39.43 133 ARG A C 1
ATOM 914 O O . ARG A 1 115 ? 1.374 46.062 84.074 1.00 38.50 133 ARG A O 1
ATOM 922 N N . GLY A 1 116 ? 2.968 44.833 85.142 1.00 36.85 134 GLY A N 1
ATOM 923 C CA . GLY A 1 116 ? 2.991 45.592 86.387 1.00 36.82 134 GLY A CA 1
ATOM 924 C C . GLY A 1 116 ? 3.214 47.071 86.139 1.00 41.53 134 GLY A C 1
ATOM 925 O O . GLY A 1 116 ? 2.433 47.902 86.606 1.00 42.18 134 GLY A O 1
ATOM 926 N N . LEU A 1 117 ? 4.252 47.400 85.357 1.00 38.37 135 LEU A N 1
ATOM 927 C CA . LEU A 1 117 ? 4.582 48.768 84.952 1.00 38.54 135 LEU A CA 1
ATOM 928 C C . LEU A 1 117 ? 3.436 49.394 84.173 1.00 45.81 135 LEU A C 1
ATOM 929 O O . LEU A 1 117 ? 3.090 50.547 84.455 1.00 47.13 135 LEU A O 1
ATOM 934 N N . LEU A 1 118 ? 2.842 48.642 83.190 1.00 42.20 136 LEU A N 1
ATOM 935 C CA . LEU A 1 118 ? 1.710 49.123 82.388 1.00 42.10 136 LEU A CA 1
ATOM 936 C C . LEU A 1 118 ? 0.549 49.504 83.272 1.00 46.35 136 LEU A C 1
ATOM 937 O O . LEU A 1 118 ? -0.099 50.527 83.020 1.00 47.59 136 LEU A O 1
ATOM 942 N N . TYR A 1 119 ? 0.270 48.670 84.297 1.00 40.63 137 TYR A N 1
ATOM 943 C CA . TYR A 1 119 ? -0.817 48.899 85.228 1.00 40.97 137 TYR A CA 1
ATOM 944 C C . TYR A 1 119 ? -0.563 50.193 86.027 1.00 48.54 137 TYR A C 1
ATOM 945 O O . TYR A 1 119 ? -1.521 50.916 86.328 1.00 50.27 137 TYR A O 1
ATOM 954 N N . ILE A 1 120 ? 0.726 50.507 86.332 1.00 43.77 138 ILE A N 1
ATOM 955 C CA . ILE A 1 120 ? 1.080 51.734 87.050 1.00 42.55 138 ILE A CA 1
ATOM 956 C C . ILE A 1 120 ? 0.690 52.910 86.149 1.00 48.94 138 ILE A C 1
ATOM 957 O O . ILE A 1 120 ? -0.073 53.778 86.570 1.00 50.56 138 ILE A O 1
ATOM 962 N N . GLN A 1 121 ? 1.161 52.880 84.900 1.00 44.64 139 GLN A N 1
ATOM 963 C CA . GLN A 1 121 ? 0.909 53.881 83.871 1.00 44.71 139 GLN A CA 1
ATOM 964 C C . GLN A 1 121 ? -0.585 54.071 83.637 1.00 51.66 139 GLN A C 1
ATOM 965 O O . GLN A 1 121 ? -1.007 55.197 83.401 1.00 52.59 139 GLN A O 1
ATOM 971 N N . LEU A 1 122 ? -1.383 52.998 83.750 1.00 50.21 140 LEU A N 1
ATOM 972 C CA . LEU A 1 122 ? -2.833 53.061 83.539 1.00 50.91 140 LEU A CA 1
ATOM 973 C C . LEU A 1 122 ? -3.598 53.401 84.820 1.00 56.24 140 LEU A C 1
ATOM 974 O O . LEU A 1 122 ? -4.825 53.236 84.834 1.00 57.27 140 LEU A O 1
ATOM 979 N N . GLN A 1 123 ? -2.874 53.862 85.894 1.00 51.97 141 GLN A N 1
ATOM 980 C CA A GLN A 1 123 ? -3.436 54.250 87.205 0.50 51.26 141 GLN A CA 1
ATOM 981 C CA B GLN A 1 123 ? -3.418 54.244 87.211 0.50 50.98 141 GLN A CA 1
ATOM 982 C C . GLN A 1 123 ? -4.125 53.035 87.882 1.00 54.56 141 GLN A C 1
ATOM 983 O O . GLN A 1 123 ? -4.903 53.200 88.819 1.00 54.33 141 GLN A O 1
ATOM 994 N N . ASN A 1 124 ? -3.825 51.808 87.425 1.00 51.21 142 ASN A N 1
ATOM 995 C CA . ASN A 1 124 ? -4.409 50.582 87.995 1.00 52.65 142 ASN A CA 1
ATOM 996 C C . ASN A 1 124 ? -3.429 49.932 89.025 1.00 57.81 142 ASN A C 1
ATOM 997 O O . ASN A 1 124 ? -2.822 48.879 88.777 1.00 58.92 142 ASN A O 1
ATOM 1002 N N . TYR A 1 125 ? -3.319 50.582 90.192 1.00 52.37 143 TYR A N 1
ATOM 1003 C CA . TYR A 1 125 ? -2.369 50.336 91.280 1.00 50.08 143 TYR A CA 1
ATOM 1004 C C . TYR A 1 125 ? -2.524 48.990 91.987 1.00 53.78 143 TYR A C 1
ATOM 1005 O O . TYR A 1 125 ? -1.499 48.356 92.288 1.00 53.67 143 TYR A O 1
ATOM 1027 N N . TRP A 1 127 ? -3.772 46.215 90.668 1.00 46.86 145 TRP A N 1
ATOM 1028 C CA . TRP A 1 127 ? -3.327 45.126 89.782 1.00 46.78 145 TRP A CA 1
ATOM 1029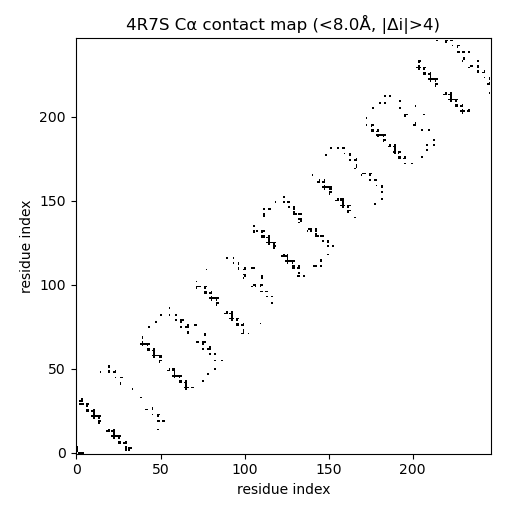 C C . TRP A 1 127 ? -1.800 45.130 89.601 1.00 49.54 145 TRP A C 1
ATOM 1030 O O . TRP A 1 127 ? -1.234 44.044 89.474 1.00 49.19 145 TRP A O 1
ATOM 1041 N N . ALA A 1 128 ? -1.136 46.320 89.641 1.00 45.04 146 ALA A N 1
ATOM 1042 C CA . ALA A 1 128 ? 0.333 46.417 89.550 1.00 44.19 146 ALA A CA 1
ATOM 1043 C C . ALA A 1 128 ? 0.977 45.742 90.769 1.00 49.11 146 ALA A C 1
ATOM 1044 O O . ALA A 1 128 ? 1.860 44.894 90.630 1.00 49.00 146 ALA A O 1
ATOM 1046 N N . GLU A 1 129 ? 0.437 46.042 91.948 1.00 46.72 147 GLU A N 1
ATOM 1047 C CA . GLU A 1 129 ? 0.847 45.501 93.239 1.00 46.50 147 GLU A CA 1
ATOM 1048 C C . GLU A 1 129 ? 0.850 43.963 93.201 1.00 50.52 147 GLU A C 1
ATOM 1049 O O . GLU A 1 129 ? 1.838 43.339 93.595 1.00 50.91 147 GLU A O 1
ATOM 1055 N N . GLN A 1 130 ? -0.244 43.363 92.676 1.00 45.53 148 GLN A N 1
ATOM 1056 C CA . GLN A 1 130 ? -0.423 41.914 92.599 1.00 44.58 148 GLN A CA 1
ATOM 1057 C C . GLN A 1 130 ? 0.602 41.247 91.646 1.00 45.43 148 GLN A C 1
ATOM 1058 O O . GLN A 1 130 ? 1.087 40.154 91.948 1.00 43.52 148 GLN A O 1
ATOM 1064 N N . ASP A 1 131 ? 0.992 41.947 90.566 1.00 41.81 149 ASP A N 1
ATOM 1065 C CA . ASP A 1 131 ? 1.989 41.467 89.606 1.00 41.07 149 ASP A CA 1
ATOM 1066 C C . ASP A 1 131 ? 3.402 41.509 90.188 1.00 42.20 149 ASP A C 1
ATOM 1067 O O . ASP A 1 131 ? 4.188 40.601 89.909 1.00 41.18 149 ASP A O 1
ATOM 1072 N N . PHE A 1 132 ? 3.728 42.532 91.004 1.00 37.15 150 PHE A N 1
ATOM 1073 C CA . PHE A 1 132 ? 5.059 42.591 91.631 1.00 35.61 150 PHE A CA 1
ATOM 1074 C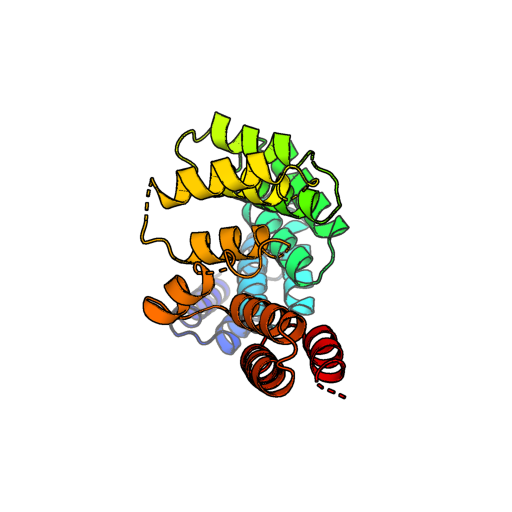 C . PHE A 1 132 ? 5.127 41.565 92.775 1.00 40.56 150 PHE A C 1
ATOM 1075 O O . PHE A 1 132 ? 6.150 40.888 92.925 1.00 40.99 150 PHE A O 1
ATOM 1083 N N . ASP A 1 133 ? 4.000 41.345 93.474 1.00 37.08 151 ASP A N 1
ATOM 1084 C CA . ASP A 1 133 ? 3.948 40.316 94.523 1.00 37.46 151 ASP A CA 1
ATOM 1085 C C . ASP A 1 133 ? 4.130 38.919 93.925 1.00 44.50 151 ASP A C 1
ATOM 1086 O O . ASP A 1 133 ? 4.844 38.110 94.510 1.00 45.57 151 ASP A O 1
ATOM 1091 N N . LYS A 1 134 ? 3.518 38.651 92.740 1.00 41.26 152 LYS A N 1
ATOM 1092 C CA . LYS A 1 134 ? 3.621 37.366 92.035 1.00 41.21 152 LYS A CA 1
ATOM 1093 C C . LYS A 1 134 ? 5.069 37.047 91.742 1.00 45.09 152 LYS A C 1
ATOM 1094 O O . LYS A 1 134 ? 5.456 35.898 91.912 1.00 46.38 152 LYS A O 1
ATOM 1100 N N . ILE A 1 135 ? 5.873 38.055 91.316 1.00 40.47 153 ILE A N 1
ATOM 1101 C CA . ILE A 1 135 ? 7.308 37.886 91.048 1.00 39.08 153 ILE A CA 1
ATOM 1102 C C . ILE A 1 135 ? 8.024 37.469 92.344 1.00 45.70 153 ILE A C 1
ATOM 1103 O O . ILE A 1 135 ? 8.702 36.447 92.361 1.00 45.46 153 ILE A O 1
ATOM 1108 N N . LEU A 1 136 ? 7.828 38.226 93.431 1.00 43.82 154 LEU A N 1
ATOM 1109 C CA . LEU A 1 136 ? 8.460 37.935 94.721 1.00 44.72 154 LEU A CA 1
ATOM 1110 C C . LEU A 1 136 ? 8.038 36.575 95.325 1.00 50.61 154 LEU A C 1
ATOM 1111 O O . LEU A 1 136 ? 8.790 35.993 96.104 1.00 50.82 154 LEU A O 1
ATOM 1116 N N . GLU A 1 137 ? 6.863 36.071 94.946 1.00 47.42 155 GLU A N 1
ATOM 1117 C CA . GLU A 1 137 ? 6.341 34.783 95.395 1.00 47.95 155 GLU A CA 1
ATOM 1118 C C . GLU A 1 137 ? 7.107 33.659 94.661 1.00 53.98 155 GLU A C 1
ATOM 1119 O O . GLU A 1 137 ? 7.292 32.582 95.243 1.00 55.61 155 GLU A O 1
ATOM 1125 N N . VAL A 1 138 ? 7.579 33.914 93.403 1.00 48.43 156 VAL A N 1
ATOM 1126 C CA . VAL A 1 138 ? 8.330 32.899 92.633 1.00 47.69 156 VAL A CA 1
ATOM 1127 C C . VAL A 1 138 ? 9.849 33.171 92.703 1.00 51.20 156 VAL A C 1
ATOM 1128 O O . VAL A 1 138 ? 10.642 32.285 92.415 1.00 52.17 156 VAL A O 1
ATOM 1132 N N . ASN A 1 139 ? 10.246 34.382 93.069 1.00 47.85 157 ASN A N 1
ATOM 1133 C CA . ASN A 1 139 ? 11.645 34.791 93.116 1.00 47.47 157 ASN A CA 1
ATOM 1134 C C . ASN A 1 139 ? 11.765 35.847 94.193 1.00 53.98 157 ASN A C 1
ATOM 1135 O O . ASN A 1 139 ? 11.680 37.051 93.917 1.00 53.25 157 ASN A O 1
ATOM 1140 N N A GLU A 1 140 ? 11.942 35.382 95.437 0.50 52.14 158 GLU A N 1
ATOM 1141 N N B GLU A 1 140 ? 11.931 35.393 95.443 0.50 51.85 158 GLU A N 1
ATOM 1142 C CA A GLU A 1 140 ? 12.080 36.207 96.641 0.50 52.27 158 GLU A CA 1
ATOM 1143 C CA B GLU A 1 140 ? 12.026 36.265 96.619 0.50 51.81 158 GLU A CA 1
ATOM 1144 C C A GLU A 1 140 ? 13.206 37.226 96.480 0.50 55.52 158 GLU A C 1
ATOM 1145 C C B GLU A 1 140 ? 13.236 37.206 96.543 0.50 55.49 158 GLU A C 1
ATOM 1146 O O A GLU A 1 140 ? 13.103 38.345 96.984 0.50 54.84 158 GLU A O 1
ATOM 1147 O O B GLU A 1 140 ? 13.213 38.267 97.169 0.50 55.04 158 GLU A O 1
ATOM 1158 N N . LYS A 1 141 ? 14.255 36.837 95.741 1.00 52.01 159 LYS A N 1
ATOM 1159 C CA . LYS A 1 141 ? 15.469 37.619 95.539 1.00 51.70 159 LYS A CA 1
ATOM 1160 C C . LYS A 1 141 ? 15.299 38.765 94.536 1.00 53.96 159 LYS A C 1
ATOM 1161 O O . LYS A 1 141 ? 16.178 39.621 94.493 1.00 54.72 159 LYS A O 1
ATOM 1163 N N . SER A 1 142 ? 14.177 38.821 93.768 1.00 48.96 160 SER A N 1
ATOM 1164 C CA . SER A 1 142 ? 13.942 39.851 92.732 1.00 47.95 160 SER A CA 1
ATOM 1165 C C . SER A 1 142 ? 14.039 41.291 93.242 1.00 52.00 160 SER A C 1
ATOM 1166 O O . SER A 1 142 ? 13.268 41.720 94.106 1.00 53.14 160 SER A O 1
ATOM 1169 N N . VAL A 1 143 ? 14.954 42.039 92.650 1.00 46.68 161 VAL A N 1
ATOM 1170 C CA . VAL A 1 143 ? 15.194 43.441 92.959 1.00 45.46 161 VAL A CA 1
ATOM 1171 C C . VAL A 1 143 ? 14.184 44.302 92.205 1.00 50.47 161 VAL A C 1
ATOM 1172 O O . VAL A 1 143 ? 13.602 45.233 92.792 1.00 51.32 161 VAL A O 1
ATOM 1176 N N . ARG A 1 144 ? 13.983 44.012 90.897 1.00 44.86 162 ARG A N 1
ATOM 1177 C CA . ARG A 1 144 ? 13.083 44.822 90.073 1.00 43.86 162 ARG A CA 1
ATOM 1178 C C . ARG A 1 144 ? 11.629 44.728 90.538 1.00 44.69 162 ARG A C 1
ATOM 1179 O O . ARG A 1 144 ? 10.888 45.689 90.326 1.00 45.32 162 ARG A O 1
ATOM 1187 N N . ALA A 1 145 ? 11.239 43.640 91.224 1.00 38.65 163 ALA A N 1
ATOM 1188 C CA . ALA A 1 145 ? 9.886 43.522 91.760 1.00 37.64 163 ALA A CA 1
ATOM 1189 C C . ALA A 1 145 ? 9.679 44.559 92.887 1.00 41.13 163 ALA A C 1
ATOM 1190 O O . ALA A 1 145 ? 8.656 45.247 92.919 1.00 40.95 163 ALA A O 1
ATOM 1192 N N . ARG A 1 146 ? 10.707 44.728 93.739 1.00 37.09 164 ARG A N 1
ATOM 1193 C CA . ARG A 1 146 ? 10.736 45.681 94.850 1.00 36.24 164 ARG A CA 1
ATOM 1194 C C . ARG A 1 146 ? 10.732 47.099 94.291 1.00 38.87 164 ARG A C 1
ATOM 1195 O O . ARG A 1 146 ? 10.010 47.942 94.804 1.00 37.70 164 ARG A O 1
ATOM 1203 N N . LEU A 1 147 ? 11.450 47.333 93.186 1.00 36.55 165 LEU A N 1
ATOM 1204 C CA . LEU A 1 147 ? 11.477 48.628 92.507 1.00 37.42 165 LEU A CA 1
ATOM 1205 C C . LEU A 1 147 ? 10.116 48.954 91.914 1.00 42.46 165 LEU A C 1
ATOM 1206 O O . LEU A 1 147 ? 9.666 50.085 91.998 1.00 43.12 165 LEU A O 1
ATOM 1211 N N . GLY A 1 148 ? 9.450 47.945 91.365 1.00 40.07 166 GLY A N 1
ATOM 1212 C CA . GLY A 1 148 ? 8.093 48.083 90.858 1.00 39.73 166 GLY A CA 1
ATOM 1213 C C . GLY A 1 148 ? 7.188 48.617 91.953 1.00 41.51 166 GLY A C 1
ATOM 1214 O O . GLY A 1 148 ? 6.457 49.583 91.730 1.00 39.64 166 GLY A O 1
ATOM 1215 N N . HIS A 1 149 ? 7.293 48.031 93.163 1.00 38.13 167 HIS A N 1
ATOM 1216 C CA . HIS A 1 149 ? 6.547 48.457 94.349 1.00 38.99 167 HIS A CA 1
ATOM 1217 C C . HIS A 1 149 ? 6.893 49.907 94.723 1.00 42.28 167 HIS A C 1
ATOM 1218 O O . HIS A 1 149 ? 5.988 50.689 95.004 1.00 41.62 167 HIS A O 1
ATOM 1225 N N . ALA A 1 150 ? 8.192 50.270 94.663 1.00 38.02 168 ALA A N 1
ATOM 1226 C CA . ALA A 1 150 ? 8.676 51.609 94.957 1.00 36.89 168 ALA A CA 1
ATOM 1227 C C . ALA A 1 150 ? 8.053 52.655 94.004 1.00 39.43 168 ALA A C 1
ATOM 1228 O O . ALA A 1 150 ? 7.560 53.703 94.464 1.00 39.57 168 ALA A O 1
ATOM 1230 N N . ILE A 1 151 ? 8.044 52.355 92.699 1.00 34.48 169 ILE A N 1
ATOM 1231 C CA . ILE A 1 151 ? 7.498 53.259 91.666 1.00 34.41 169 ILE A CA 1
ATOM 1232 C C . ILE A 1 151 ? 5.989 53.380 91.857 1.00 37.25 169 ILE A C 1
ATOM 1233 O O . ILE A 1 151 ? 5.471 54.485 91.856 1.00 37.00 169 ILE A O 1
ATOM 1238 N N . LEU A 1 152 ? 5.308 52.254 92.070 1.00 35.92 170 LEU A N 1
ATOM 1239 C CA . LEU A 1 152 ? 3.863 52.157 92.325 1.00 37.03 170 LEU A CA 1
ATOM 1240 C C . LEU A 1 152 ? 3.417 53.043 93.506 1.00 40.07 170 LEU A C 1
ATOM 1241 O O . LEU A 1 152 ? 2.466 53.817 93.373 1.00 40.49 170 LEU A O 1
ATOM 1246 N N . GLU A 1 153 ? 4.109 52.917 94.650 1.00 35.63 171 GLU A N 1
ATOM 1247 C CA . GLU A 1 153 ? 3.814 53.646 95.886 1.00 34.34 171 GLU A CA 1
ATOM 1248 C C . GLU A 1 153 ? 3.966 55.123 95.703 1.00 39.52 171 GLU A C 1
ATOM 1249 O O . GLU A 1 153 ? 3.111 55.877 96.172 1.00 41.35 171 GLU A O 1
ATOM 1255 N N . LYS A 1 154 ? 5.028 55.545 95.002 1.00 35.27 172 LYS A N 1
ATOM 1256 C CA . LYS A 1 154 ? 5.260 56.940 94.643 1.00 34.39 172 LYS A CA 1
ATOM 1257 C C . LYS A 1 154 ? 4.065 57.466 93.791 1.00 39.62 172 LYS A C 1
ATOM 1258 O O . LYS A 1 154 ? 3.504 58.507 94.105 1.00 41.19 172 LYS A O 1
ATOM 1272 N N . ARG A 1 156 ? 1.014 56.377 93.628 1.00 40.78 174 ARG A N 1
ATOM 1273 C CA . ARG A 1 156 ? -0.163 56.308 94.502 1.00 40.08 174 ARG A CA 1
ATOM 1274 C C . ARG A 1 156 ? -0.209 57.457 95.528 1.00 42.68 174 ARG A C 1
ATOM 1275 O O . ARG A 1 156 ? -1.236 57.676 96.165 1.00 43.29 174 ARG A O 1
ATOM 1283 N N . GLY A 1 157 ? 0.929 58.092 95.756 1.00 38.02 175 GLY A N 1
ATOM 1284 C CA . GLY A 1 157 ? 1.077 59.135 96.766 1.00 37.64 175 GLY A CA 1
ATOM 1285 C C . GLY A 1 157 ? 1.529 58.600 98.119 1.00 43.58 175 GLY A C 1
ATOM 1286 O O . GLY A 1 157 ? 1.509 59.354 99.095 1.00 44.44 175 GLY A O 1
ATOM 1287 N N . ASN A 1 158 ? 1.944 57.299 98.214 1.00 39.53 176 ASN A N 1
ATOM 1288 C CA . ASN A 1 158 ? 2.441 56.740 99.490 1.00 39.99 176 ASN A CA 1
ATOM 1289 C C . ASN A 1 158 ? 3.941 56.889 99.496 1.00 41.87 176 ASN A C 1
ATOM 1290 O O . ASN A 1 158 ? 4.677 55.904 99.431 1.00 40.87 176 ASN A O 1
ATOM 1295 N N . TYR A 1 159 ? 4.372 58.152 99.554 1.00 38.80 177 TYR A N 1
ATOM 1296 C CA . TYR A 1 159 ? 5.745 58.621 99.466 1.00 39.33 177 TYR A CA 1
ATOM 1297 C C . TYR A 1 159 ? 6.659 58.015 100.507 1.00 42.93 177 TYR A C 1
ATOM 1298 O O . TYR A 1 159 ? 7.786 57.670 100.168 1.00 43.77 177 TYR A O 1
ATOM 1307 N N . ASP A 1 160 ? 6.174 57.812 101.733 1.00 38.99 178 ASP A N 1
ATOM 1308 C CA . ASP A 1 160 ? 6.969 57.231 102.811 1.00 38.52 178 ASP A CA 1
ATOM 1309 C C . ASP A 1 160 ? 7.247 55.772 102.567 1.00 41.58 178 ASP A C 1
ATOM 1310 O O . ASP A 1 160 ? 8.331 55.281 102.925 1.00 41.37 178 ASP A O 1
ATOM 1315 N N . GLU A 1 161 ? 6.272 55.060 101.978 1.00 37.28 179 GLU A N 1
ATOM 1316 C CA . GLU A 1 161 ? 6.457 53.646 101.675 1.00 36.88 179 GLU A CA 1
ATOM 1317 C C . GLU A 1 161 ? 7.486 53.536 100.533 1.00 39.78 179 GLU A C 1
ATOM 1318 O O . GLU A 1 161 ? 8.466 52.784 100.636 1.00 40.16 179 GLU A O 1
ATOM 1324 N N . SER A 1 162 ? 7.312 54.383 99.513 1.00 32.16 180 SER A N 1
ATOM 1325 C CA . SER A 1 162 ? 8.203 54.448 98.386 1.00 31.32 180 SER A CA 1
ATOM 1326 C C . SER A 1 162 ? 9.641 54.742 98.845 1.00 34.77 180 SER A C 1
ATOM 1327 O O . SER A 1 162 ? 10.594 54.099 98.383 1.00 35.17 180 SER A O 1
ATOM 1330 N N . GLU A 1 163 ? 9.789 55.710 99.757 1.00 30.17 181 GLU A N 1
ATOM 1331 C CA . GLU A 1 163 ? 11.093 56.119 100.273 1.00 29.61 181 GLU A CA 1
ATOM 1332 C C . GLU A 1 163 ? 11.730 54.991 101.065 1.00 35.25 181 GLU A C 1
ATOM 1333 O O . GLU A 1 163 ? 12.930 54.766 100.931 1.00 35.25 181 GLU A O 1
ATOM 1339 N N . ARG A 1 164 ? 10.927 54.270 101.875 1.00 32.20 182 ARG A N 1
ATOM 1340 C CA . ARG A 1 164 ? 11.430 53.140 102.644 1.00 33.06 182 ARG A CA 1
ATOM 1341 C C . ARG A 1 164 ? 12.046 52.079 101.709 1.00 39.62 182 ARG A C 1
ATOM 1342 O O . ARG A 1 164 ? 13.151 51.599 101.988 1.00 41.47 182 ARG A O 1
ATOM 1350 N N . ILE A 1 165 ? 11.350 51.755 100.586 1.00 34.05 183 ILE A N 1
ATOM 1351 C CA . ILE A 1 165 ? 11.793 50.749 99.609 1.00 33.26 183 ILE A CA 1
ATOM 1352 C C . ILE A 1 165 ? 13.096 51.201 98.937 1.00 38.27 183 ILE A C 1
ATOM 1353 O O . ILE A 1 165 ? 14.046 50.419 98.883 1.00 38.94 183 ILE A O 1
ATOM 1358 N N . PHE A 1 166 ? 13.141 52.454 98.442 1.00 33.31 184 PHE A N 1
ATOM 1359 C CA . PHE A 1 166 ? 14.344 52.990 97.808 1.00 32.63 184 PHE A CA 1
ATOM 1360 C C . PHE A 1 166 ? 15.480 53.038 98.794 1.00 38.92 184 PHE A C 1
ATOM 1361 O O . PHE A 1 166 ? 16.602 52.770 98.401 1.00 40.32 184 PHE A O 1
ATOM 1369 N N . ASN A 1 167 ? 15.217 53.377 100.061 1.00 36.28 185 ASN A N 1
ATOM 1370 C CA . ASN A 1 167 ? 16.311 53.418 101.032 1.00 38.18 185 ASN A CA 1
ATOM 1371 C C . ASN A 1 167 ? 16.871 52.004 101.257 1.00 45.32 185 ASN A C 1
ATOM 1372 O O . ASN A 1 167 ? 18.098 51.829 101.323 1.00 46.57 185 ASN A O 1
ATOM 1377 N N . TYR A 1 168 ? 15.976 51.004 101.310 1.00 40.82 186 TYR A N 1
ATOM 1378 C CA . TYR A 1 168 ? 16.378 49.623 101.510 1.00 40.07 186 TYR A CA 1
ATOM 1379 C C . TYR A 1 168 ? 17.239 49.131 100.335 1.00 43.76 186 TYR A C 1
ATOM 1380 O O . TYR A 1 168 ? 18.310 48.576 100.575 1.00 43.24 186 TYR A O 1
ATOM 1389 N N . LEU A 1 169 ? 16.770 49.335 99.084 1.00 39.96 187 LEU A N 1
ATOM 1390 C CA . LEU A 1 169 ? 17.450 48.900 97.864 1.00 39.08 187 LEU A CA 1
ATOM 1391 C C . LEU A 1 169 ? 18.830 49.524 97.735 1.00 43.51 187 LEU A C 1
ATOM 1392 O O . LEU A 1 169 ? 19.773 48.835 97.342 1.00 43.12 187 LEU A O 1
ATOM 1397 N N . ILE A 1 170 ? 18.944 50.824 98.051 1.00 40.50 188 ILE A N 1
ATOM 1398 C CA . ILE A 1 170 ? 20.182 51.611 97.987 1.00 40.25 188 ILE A CA 1
ATOM 1399 C C . ILE A 1 170 ? 21.134 51.133 99.095 1.00 46.49 188 ILE A C 1
ATOM 1400 O O . ILE A 1 170 ? 22.325 51.039 98.842 1.00 46.80 188 ILE A O 1
ATOM 1405 N N . SER A 1 171 ? 20.623 50.776 100.285 1.00 44.54 189 SER A N 1
ATOM 1406 C CA . SER A 1 171 ? 21.466 50.218 101.362 1.00 44.98 189 SER A CA 1
ATOM 1407 C C . SER A 1 171 ? 22.067 48.862 100.936 1.00 49.65 189 SER A C 1
ATOM 1408 O O . SER A 1 171 ? 23.207 48.558 101.288 1.00 51.25 189 SER A O 1
ATOM 1411 N N . GLU A 1 172 ? 21.293 48.069 100.164 1.00 44.24 190 GLU A N 1
ATOM 1412 C CA . GLU A 1 172 ? 21.669 46.761 99.651 1.00 43.91 190 GLU A CA 1
ATOM 1413 C C . GLU A 1 172 ? 22.693 46.867 98.517 1.00 51.22 190 GLU A C 1
ATOM 1414 O O . GLU A 1 172 ? 23.692 46.147 98.535 1.00 52.40 190 GLU A O 1
ATOM 1428 N N . PRO A 1 174 ? 24.603 49.965 97.329 1.00 48.71 192 PRO A N 1
ATOM 1429 C CA . PRO A 1 174 ? 24.911 51.409 97.444 1.00 48.92 192 PRO A CA 1
ATOM 1430 C C . PRO A 1 174 ? 25.590 52.068 96.238 1.00 53.86 192 PRO A C 1
ATOM 1431 O O . PRO A 1 174 ? 25.744 53.294 96.236 1.00 53.70 192 PRO A O 1
ATOM 1435 N N . ARG A 1 175 ? 25.945 51.288 95.212 1.00 51.28 193 ARG A N 1
ATOM 1436 C CA . ARG A 1 175 ? 26.592 51.831 94.026 1.00 51.23 193 ARG A CA 1
ATOM 1437 C C . ARG A 1 175 ? 25.780 51.547 92.757 1.00 53.40 193 ARG A C 1
ATOM 1438 O O . ARG A 1 175 ? 26.268 51.811 91.662 1.00 52.55 193 ARG A O 1
ATOM 1446 N N . ASP A 1 176 ? 24.533 51.054 92.900 1.00 48.91 194 ASP A N 1
ATOM 1447 C CA . ASP A 1 176 ? 23.633 50.873 91.761 1.00 48.47 194 ASP A CA 1
ATOM 1448 C C . ASP A 1 176 ? 22.972 52.245 91.547 1.00 52.99 194 ASP A C 1
ATOM 1449 O O . ASP A 1 176 ? 21.880 52.534 92.054 1.00 52.86 194 ASP A O 1
ATOM 1454 N N . TRP A 1 177 ? 23.686 53.103 90.826 1.00 49.75 195 TRP A N 1
ATOM 1455 C CA . TRP A 1 177 ? 23.353 54.497 90.590 1.00 49.84 195 TRP A CA 1
ATOM 1456 C C . TRP A 1 177 ? 21.918 54.759 90.064 1.00 52.66 195 TRP A C 1
ATOM 1457 O O . TRP A 1 177 ? 21.315 55.740 90.498 1.00 54.42 195 TRP A O 1
ATOM 1468 N N . ILE A 1 178 ? 21.347 53.884 89.237 1.00 45.35 196 ILE A N 1
ATOM 1469 C CA . ILE A 1 178 ? 19.996 54.079 88.686 1.00 44.14 196 ILE A CA 1
ATOM 1470 C C . ILE A 1 178 ? 18.904 54.099 89.790 1.00 46.10 196 ILE A C 1
ATOM 1471 O O . ILE A 1 178 ? 17.781 54.570 89.564 1.00 44.83 196 ILE A O 1
ATOM 1476 N N . LEU A 1 179 ? 19.245 53.590 90.975 1.00 42.56 197 LEU A N 1
ATOM 1477 C CA . LEU A 1 179 ? 18.341 53.614 92.118 1.00 41.29 197 LEU A CA 1
ATOM 1478 C C . LEU A 1 179 ? 18.241 55.042 92.673 1.00 42.79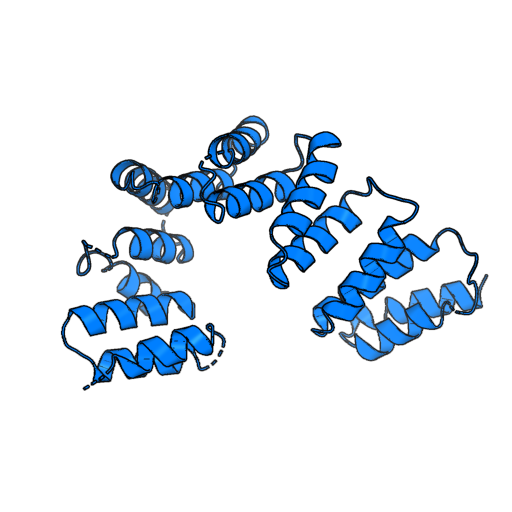 197 LEU A C 1
ATOM 1479 O O . LEU A 1 179 ? 17.174 55.451 93.116 1.00 41.84 197 LEU A O 1
ATOM 1484 N N . TYR A 1 180 ? 19.352 55.797 92.628 1.00 39.47 198 TYR A N 1
ATOM 1485 C CA . TYR A 1 180 ? 19.415 57.182 93.103 1.00 38.79 198 TYR A CA 1
ATOM 1486 C C . TYR A 1 180 ? 18.577 58.087 92.206 1.00 40.98 198 TYR A C 1
ATOM 1487 O O . TYR A 1 180 ? 18.031 59.075 92.680 1.00 40.03 198 TYR A O 1
ATOM 1496 N N . GLU A 1 181 ? 18.448 57.719 90.928 1.00 38.00 199 GLU A N 1
ATOM 1497 C CA . GLU A 1 181 ? 17.632 58.402 89.917 1.00 37.57 199 GLU A CA 1
ATOM 1498 C C . GLU A 1 181 ? 16.139 58.232 90.236 1.00 39.84 199 GLU A C 1
ATOM 1499 O O . GLU A 1 181 ? 15.358 59.180 90.076 1.00 40.01 199 GLU A O 1
ATOM 1505 N N . GLY A 1 182 ? 15.774 57.045 90.702 1.00 34.71 200 GLY A N 1
ATOM 1506 C CA . GLY A 1 182 ? 14.409 56.726 91.111 1.00 34.22 200 GLY A CA 1
ATOM 1507 C C . GLY A 1 182 ? 14.052 57.444 92.401 1.00 36.10 200 GLY A C 1
ATOM 1508 O O . GLY A 1 182 ? 13.001 58.082 92.497 1.00 33.32 200 GLY A O 1
ATOM 1509 N N . ARG A 1 183 ? 14.965 57.391 93.386 1.00 32.85 201 ARG A N 1
ATOM 1510 C CA . ARG A 1 183 ? 14.768 58.063 94.663 1.00 33.13 201 ARG A CA 1
ATOM 1511 C C . ARG A 1 183 ? 14.711 59.577 94.470 1.00 35.98 201 ARG A C 1
ATOM 1512 O O . ARG A 1 183 ? 13.857 60.214 95.101 1.00 36.49 201 ARG A O 1
ATOM 1520 N N . ALA A 1 184 ? 15.606 60.157 93.618 1.00 31.41 202 ALA A N 1
ATOM 1521 C CA . ALA A 1 184 ? 15.592 61.606 93.349 1.00 31.48 202 ALA A CA 1
ATOM 1522 C C . ALA A 1 184 ? 14.226 62.031 92.782 1.00 35.52 202 ALA A C 1
ATOM 1523 O O . ALA A 1 184 ? 13.682 63.044 93.204 1.00 35.80 202 ALA A O 1
ATOM 1525 N N . ASP A 1 185 ? 13.659 61.227 91.871 1.00 32.24 203 ASP A N 1
ATOM 1526 C CA . ASP A 1 185 ? 12.365 61.510 91.251 1.00 32.37 203 ASP A CA 1
ATOM 1527 C C . ASP A 1 185 ? 11.272 61.500 92.303 1.00 35.81 203 ASP A C 1
ATOM 1528 O O . ASP A 1 185 ? 10.354 62.326 92.236 1.00 36.62 203 ASP A O 1
ATOM 1533 N N . LEU A 1 186 ? 11.378 60.584 93.274 1.00 31.78 204 LEU A N 1
ATOM 1534 C CA . LEU A 1 186 ? 10.433 60.502 94.386 1.00 32.44 204 LEU A CA 1
ATOM 1535 C C . LEU A 1 186 ? 10.531 61.762 95.237 1.00 37.80 204 LEU A C 1
ATOM 1536 O O . LEU A 1 186 ? 9.500 62.337 95.591 1.00 38.12 204 LEU A O 1
ATOM 1541 N N . TYR A 1 187 ? 11.770 62.197 95.550 1.00 34.17 205 TYR A N 1
ATOM 1542 C CA . TYR A 1 187 ? 11.981 63.393 96.357 1.00 33.59 205 TYR A CA 1
ATOM 1543 C C . TYR A 1 187 ? 11.429 64.641 95.652 1.00 38.82 205 TYR A C 1
ATOM 1544 O O . TYR A 1 187 ? 10.785 65.467 96.301 1.00 38.58 205 TYR A O 1
ATOM 1553 N N . PHE A 1 188 ? 11.589 64.724 94.328 1.00 35.04 206 PHE A N 1
ATOM 1554 C CA . PHE A 1 188 ? 11.054 65.854 93.578 1.00 34.67 206 PHE A CA 1
ATOM 1555 C C . PHE A 1 188 ? 9.536 65.839 93.655 1.00 40.30 206 PHE A C 1
ATOM 1556 O O . PHE A 1 188 ? 8.948 66.872 93.969 1.00 40.39 206 PHE A O 1
ATOM 1580 N N . GLY A 1 191 ? 8.223 67.318 96.814 1.00 40.16 209 GLY A N 1
ATOM 1581 C CA . GLY A 1 191 ? 8.526 68.735 97.023 1.00 38.63 209 GLY A CA 1
ATOM 1582 C C . GLY A 1 191 ? 9.854 68.938 97.727 1.00 44.61 209 GLY A C 1
ATOM 1583 O O . GLY A 1 191 ? 10.195 70.060 98.105 1.00 48.10 209 GLY A O 1
ATOM 1584 N N . LYS A 1 192 ? 10.610 67.853 97.925 1.00 39.33 210 LYS A N 1
ATOM 1585 C CA . LYS A 1 192 ? 11.897 67.834 98.605 1.00 37.95 210 LYS A CA 1
ATOM 1586 C C . LYS A 1 192 ? 13.032 68.019 97.588 1.00 42.68 210 LYS A C 1
ATOM 1587 O O . LYS A 1 192 ? 13.864 67.123 97.364 1.00 44.80 210 LYS A O 1
ATOM 1593 N N . ASN A 1 193 ? 13.069 69.209 96.982 1.00 35.78 211 ASN A N 1
ATOM 1594 C CA . ASN A 1 193 ? 14.016 69.545 95.928 1.00 34.43 211 ASN A CA 1
ATOM 1595 C C . ASN A 1 193 ? 15.477 69.541 96.386 1.00 37.69 211 ASN A C 1
ATOM 1596 O O . ASN A 1 193 ? 16.304 68.999 95.673 1.00 37.80 211 ASN A O 1
ATOM 1601 N N . ALA A 1 194 ? 15.810 70.113 97.542 1.00 34.54 212 ALA A N 1
ATOM 1602 C CA . ALA A 1 194 ? 17.209 70.105 97.958 1.00 35.85 212 ALA A CA 1
ATOM 1603 C C . ALA A 1 194 ? 17.688 68.667 98.196 1.00 40.50 212 ALA A C 1
ATOM 1604 O O . ALA A 1 194 ? 18.788 68.325 97.747 1.00 39.94 212 ALA A O 1
ATOM 1606 N N . ARG A 1 195 ? 16.833 67.814 98.829 1.00 36.71 213 ARG A N 1
ATOM 1607 C CA . ARG A 1 195 ? 17.158 66.397 99.067 1.00 36.48 213 ARG A CA 1
ATOM 1608 C C . ARG A 1 195 ? 17.354 65.645 97.733 1.00 41.32 213 ARG A C 1
ATOM 1609 O O . ARG A 1 195 ? 18.281 64.833 97.627 1.00 40.81 213 ARG A O 1
ATOM 1617 N N . ALA A 1 196 ? 16.482 65.939 96.727 1.00 36.56 214 ALA A N 1
ATOM 1618 C CA . ALA A 1 196 ? 16.541 65.355 95.396 1.00 36.15 214 ALA A CA 1
ATOM 1619 C C . ALA A 1 196 ? 17.869 65.681 94.738 1.00 39.42 214 ALA A C 1
ATOM 1620 O O . ALA A 1 196 ? 18.501 64.792 94.154 1.00 39.06 214 ALA A O 1
ATOM 1630 N N . ALA A 1 198 ? 20.735 66.327 96.170 1.00 36.70 216 ALA A N 1
ATOM 1631 C CA . ALA A 1 198 ? 21.793 65.573 96.822 1.00 35.32 216 ALA A CA 1
ATOM 1632 C C . ALA A 1 198 ? 21.973 64.252 96.083 1.00 38.59 216 ALA A C 1
ATOM 1633 O O . ALA A 1 198 ? 23.092 63.926 95.699 1.00 38.83 216 ALA A O 1
ATOM 1635 N N . ASP A 1 199 ? 20.855 63.529 95.820 1.00 35.32 217 ASP A N 1
ATOM 1636 C CA . ASP A 1 199 ? 20.843 62.265 95.057 1.00 33.65 217 ASP A CA 1
ATOM 1637 C C . ASP A 1 199 ? 21.310 62.476 93.627 1.00 37.32 217 ASP A C 1
ATOM 1638 O O . ASP A 1 199 ? 22.130 61.686 93.140 1.00 37.89 217 ASP A O 1
ATOM 1643 N N . ILE A 1 200 ? 20.823 63.556 92.966 1.00 32.64 218 ILE A N 1
ATOM 1644 C CA . ILE A 1 200 ? 21.195 63.899 91.593 1.00 32.69 218 ILE A CA 1
ATOM 1645 C C . ILE A 1 200 ? 22.717 64.158 91.492 1.00 39.87 218 ILE A C 1
ATOM 1646 O O . ILE A 1 200 ? 23.372 63.646 90.586 1.00 40.60 218 ILE A O 1
ATOM 1651 N N . GLU A 1 201 ? 23.271 64.890 92.457 1.00 38.70 219 GLU A N 1
ATOM 1652 C CA . GLU A 1 201 ? 24.690 65.237 92.558 1.00 39.53 219 GLU A CA 1
ATOM 1653 C C . GLU A 1 201 ? 25.550 63.980 92.659 1.00 45.97 219 GLU A C 1
ATOM 1654 O O . GLU A 1 201 ? 26.662 63.954 92.128 1.00 45.61 219 GLU A O 1
ATOM 1660 N N . LYS A 1 202 ? 25.034 62.948 93.348 1.00 43.68 220 LYS A N 1
ATOM 1661 C CA . LYS A 1 202 ? 25.741 61.691 93.542 1.00 43.75 220 LYS A CA 1
ATOM 1662 C C . LYS A 1 202 ? 25.929 60.980 92.200 1.00 45.53 220 LYS A C 1
ATOM 1663 O O . LYS A 1 202 ? 27.023 60.517 91.913 1.00 45.75 220 LYS A O 1
ATOM 1669 N N . VAL A 1 203 ? 24.883 60.930 91.378 1.00 41.00 221 VAL A N 1
ATOM 1670 C CA . VAL A 1 203 ? 24.890 60.264 90.079 1.00 39.97 221 VAL A CA 1
ATOM 1671 C C . VAL A 1 203 ? 25.818 61.012 89.115 1.00 48.19 221 VAL A C 1
ATOM 1672 O O . VAL A 1 203 ? 26.595 60.390 88.387 1.00 48.77 221 VAL A O 1
ATOM 1676 N N . PHE A 1 204 ? 25.719 62.348 89.109 1.00 45.42 222 PHE A N 1
ATOM 1677 C CA . PHE A 1 204 ? 26.521 63.194 88.244 1.00 45.21 222 PHE A CA 1
ATOM 1678 C C . PHE A 1 204 ? 27.985 63.070 88.583 1.00 49.99 222 PHE A C 1
ATOM 1679 O O . PHE A 1 204 ? 28.792 63.052 87.664 1.00 51.37 222 PHE A O 1
ATOM 1687 N N . THR A 1 205 ? 28.330 62.919 89.876 1.00 46.33 223 THR A N 1
ATOM 1688 C CA . THR A 1 205 ? 29.724 62.827 90.321 1.00 46.69 223 THR A CA 1
ATOM 1689 C C . THR A 1 205 ? 30.344 61.442 90.038 1.00 51.54 223 THR A C 1
ATOM 1690 O O . THR A 1 205 ? 31.517 61.368 89.654 1.00 51.83 223 THR A O 1
ATOM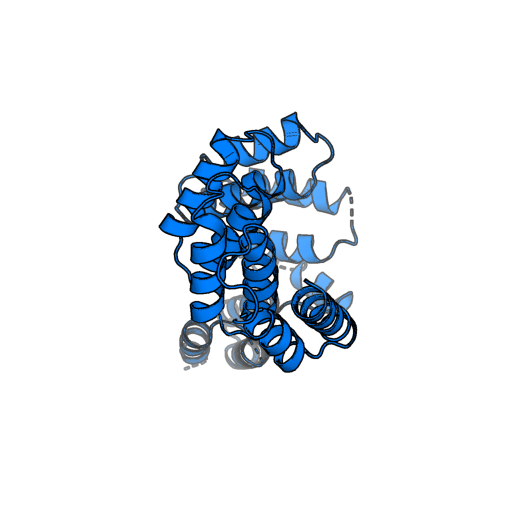 1694 N N . GLU A 1 206 ? 29.565 60.370 90.218 1.00 47.75 224 GLU A N 1
ATOM 1695 C CA . GLU A 1 206 ? 30.035 58.991 90.150 1.00 47.98 224 GLU A CA 1
ATOM 1696 C C . GLU A 1 206 ? 29.692 58.207 88.890 1.00 50.23 224 GLU A C 1
ATOM 1697 O O . GLU A 1 206 ? 30.220 57.107 88.720 1.00 49.95 224 GLU A O 1
ATOM 1703 N N . SER A 1 207 ? 28.788 58.708 88.047 1.00 45.79 225 SER A N 1
ATOM 1704 C CA . SER A 1 207 ? 28.323 57.942 86.893 1.00 45.27 225 SER A CA 1
ATOM 1705 C C . SER A 1 207 ? 27.994 58.879 85.686 1.00 51.42 225 SER A C 1
ATOM 1706 O O . SER A 1 207 ? 28.484 60.008 85.615 1.00 50.97 225 SER A O 1
ATOM 1709 N N . GLU A 1 208 ? 27.218 58.364 84.715 1.00 50.82 226 GLU A N 1
ATOM 1710 C CA . GLU A 1 208 ? 26.770 59.055 83.511 1.00 51.55 226 GLU A CA 1
ATOM 1711 C C . GLU A 1 208 ? 25.221 59.122 83.583 1.00 56.16 226 GLU A C 1
ATOM 1712 O O . GLU A 1 208 ? 24.548 58.099 83.422 1.00 56.00 226 GLU A O 1
ATOM 1714 N N . PRO A 1 209 ? 24.652 60.299 83.944 1.00 52.31 227 PRO A N 1
ATOM 1715 C CA . PRO A 1 209 ? 23.189 60.392 84.091 1.00 52.20 227 PRO A CA 1
ATOM 1716 C C . PRO A 1 209 ? 22.397 60.128 82.802 1.00 55.85 227 PRO A C 1
ATOM 1717 O O . PRO A 1 209 ? 22.905 60.294 81.685 1.00 55.79 227 PRO A O 1
ATOM 1721 N N . THR A 1 210 ? 21.129 59.729 82.979 1.00 51.12 228 THR A N 1
ATOM 1722 C CA . THR A 1 210 ? 20.200 59.530 81.875 1.00 50.43 228 THR A CA 1
ATOM 1723 C C . THR A 1 210 ? 19.631 60.893 81.488 1.00 51.95 228 THR A C 1
ATOM 1724 O O . THR A 1 210 ? 19.766 61.859 82.254 1.00 51.08 228 THR A O 1
ATOM 1728 N N . ALA A 1 211 ? 18.963 60.957 80.324 1.00 47.14 229 ALA A N 1
ATOM 1729 C CA . ALA A 1 211 ? 18.290 62.152 79.826 1.00 46.95 229 ALA A CA 1
ATOM 1730 C C . ALA A 1 211 ? 17.236 62.615 80.845 1.00 49.61 229 ALA A C 1
ATOM 1731 O O . ALA A 1 211 ? 17.105 63.817 81.113 1.00 49.25 229 ALA A O 1
ATOM 1733 N N . ASN A 1 212 ? 16.531 61.627 81.463 1.00 43.99 230 ASN A N 1
ATOM 1734 C CA . ASN A 1 212 ? 15.501 61.818 82.482 1.00 42.27 230 ASN A CA 1
ATOM 1735 C C . ASN A 1 212 ? 16.039 62.597 83.671 1.00 45.95 230 ASN A C 1
ATOM 1736 O O . ASN A 1 212 ? 15.341 63.470 84.194 1.00 45.70 230 ASN A O 1
ATOM 1741 N N . LEU A 1 213 ? 17.299 62.311 84.067 1.00 42.09 231 LEU A N 1
ATOM 1742 C CA . LEU A 1 213 ? 17.930 62.981 85.183 1.00 41.25 231 LEU A CA 1
ATOM 1743 C C . LEU A 1 213 ? 18.305 64.414 84.807 1.00 44.90 231 LEU A C 1
ATOM 1744 O O . LEU A 1 213 ? 18.272 65.287 85.684 1.00 44.28 231 LEU A O 1
ATOM 1749 N N . TYR A 1 214 ? 18.598 64.680 83.513 1.00 41.79 232 TYR A N 1
ATOM 1750 C CA . TYR A 1 214 ? 18.883 66.053 83.083 1.00 41.54 232 TYR A CA 1
ATOM 1751 C C . TYR A 1 214 ? 17.584 66.858 83.133 1.00 44.09 232 TYR A C 1
ATOM 1752 O O . TYR A 1 214 ? 17.602 67.981 83.624 1.00 43.20 232 TYR A O 1
ATOM 1761 N N . VAL A 1 215 ? 16.439 66.250 82.720 1.00 41.16 233 VAL A N 1
ATOM 1762 C CA . VAL A 1 215 ? 15.108 66.89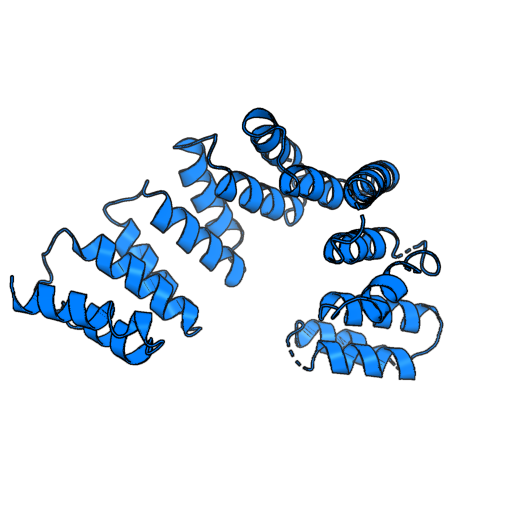4 82.796 1.00 40.78 233 VAL A CA 1
ATOM 1763 C C . VAL A 1 215 ? 14.801 67.194 84.269 1.00 44.00 233 VAL A C 1
ATOM 1764 O O . VAL A 1 215 ? 14.444 68.323 84.592 1.00 43.58 233 VAL A O 1
ATOM 1768 N N . LEU A 1 216 ? 15.005 66.189 85.155 1.00 40.56 234 LEU A N 1
ATOM 1769 C CA . LEU A 1 216 ? 14.799 66.280 86.598 1.00 39.31 234 LEU A CA 1
ATOM 1770 C C . LEU A 1 216 ? 15.632 67.418 87.206 1.00 42.79 234 LEU A C 1
ATOM 1771 O O . LEU A 1 216 ? 15.064 68.269 87.905 1.00 43.07 234 LEU A O 1
ATOM 1776 N N . ARG A 1 217 ? 16.949 67.468 86.910 1.00 38.06 235 ARG A N 1
ATOM 1777 C CA . ARG A 1 217 ? 17.781 68.576 87.382 1.00 37.67 235 ARG A CA 1
ATOM 1778 C C . ARG A 1 217 ? 17.319 69.933 86.776 1.00 41.06 235 ARG A C 1
ATOM 1779 O O . ARG A 1 217 ? 17.356 70.961 87.461 1.00 41.86 235 ARG A O 1
ATOM 1787 N N . GLY A 1 218 ? 16.879 69.915 85.526 1.00 36.30 236 GLY A N 1
ATOM 1788 C CA . GLY A 1 218 ? 16.404 71.120 84.850 1.00 37.50 236 GLY A CA 1
ATOM 1789 C C . GLY A 1 218 ? 15.148 71.680 85.491 1.00 42.28 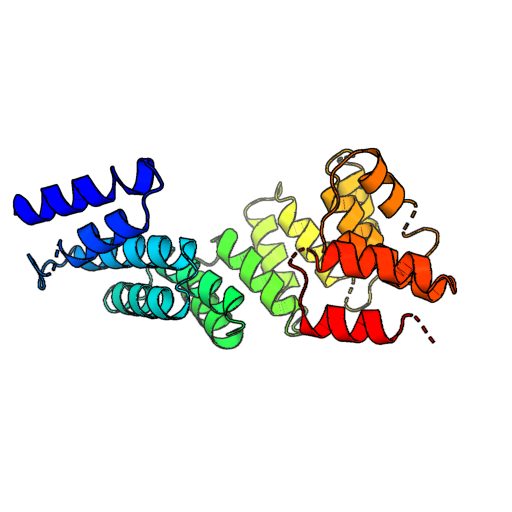236 GLY A C 1
ATOM 1790 O O . GLY A 1 218 ? 15.035 72.893 85.717 1.00 42.00 236 GLY A O 1
ATOM 1791 N N . LYS A 1 219 ? 14.219 70.770 85.847 1.00 37.96 237 LYS A N 1
ATOM 1792 C CA . LYS A 1 219 ? 12.954 71.097 86.486 1.00 36.68 237 LYS A CA 1
ATOM 1793 C C . LYS A 1 219 ? 13.181 71.691 87.864 1.00 41.53 237 LYS A C 1
ATOM 1794 O O . LYS A 1 219 ? 12.459 72.623 88.258 1.00 41.64 237 LYS A O 1
ATOM 1800 N N . ILE A 1 220 ? 14.212 71.191 88.583 1.00 38.18 238 ILE A N 1
ATOM 1801 C CA . ILE A 1 220 ? 14.557 71.696 89.917 1.00 37.95 238 ILE A CA 1
ATOM 1802 C C . ILE A 1 220 ? 15.186 73.058 89.752 1.00 43.83 238 ILE A C 1
ATOM 1803 O O . ILE A 1 220 ? 14.746 74.003 90.415 1.00 45.05 238 ILE A O 1
ATOM 1808 N N . LYS A 1 221 ? 16.144 73.190 88.805 1.00 40.41 239 LYS A N 1
ATOM 1809 C CA . LYS A 1 221 ? 16.778 74.477 88.499 1.00 40.24 239 LYS A CA 1
ATOM 1810 C C . LYS A 1 221 ? 15.692 75.513 88.178 1.00 45.82 239 LYS A C 1
ATOM 1811 O O . LYS A 1 221 ? 15.770 76.632 88.705 1.00 46.73 239 LYS A O 1
ATOM 1817 N N . LEU A 1 222 ? 14.632 75.117 87.410 1.00 41.98 240 LEU A N 1
ATOM 1818 C CA . LEU A 1 222 ? 13.482 75.978 87.134 1.00 43.55 240 LEU A CA 1
ATOM 1819 C C . LEU A 1 222 ? 12.856 76.487 88.448 1.00 51.94 240 LEU A C 1
ATOM 1820 O O . LEU A 1 222 ? 12.700 77.704 88.621 1.00 53.12 240 LEU A O 1
ATOM 1825 N N . ALA A 1 223 ? 12.525 75.555 89.376 1.00 49.18 241 ALA A N 1
ATOM 1826 C CA . ALA A 1 223 ? 11.921 75.868 90.680 1.00 49.84 241 ALA A CA 1
ATOM 1827 C C . ALA A 1 223 ? 12.828 76.774 91.531 1.00 57.19 241 ALA A C 1
ATOM 1828 O O . ALA A 1 223 ? 12.320 77.563 92.334 1.00 57.82 241 ALA A O 1
ATOM 1830 N N . GLN A 1 224 ? 14.161 76.671 91.341 1.00 54.42 242 GLN A N 1
ATOM 1831 C CA . GLN A 1 224 ? 15.158 77.477 92.055 1.00 54.13 242 GLN A CA 1
ATOM 1832 C C . GLN A 1 224 ? 15.359 78.850 91.363 1.00 59.89 242 GLN A C 1
ATOM 1833 O O . GLN A 1 224 ? 16.265 79.603 91.732 1.00 59.96 242 GLN A O 1
ATOM 1839 N N . TYR A 1 225 ? 14.474 79.189 90.400 1.00 57.85 243 TYR A N 1
ATOM 1840 C CA . TYR A 1 225 ? 14.456 80.443 89.625 1.00 59.15 243 TYR A CA 1
ATOM 1841 C C . TYR A 1 225 ? 15.793 80.642 88.868 1.00 60.88 243 TYR A C 1
ATOM 1842 O O . TYR A 1 225 ? 16.319 81.746 88.826 1.00 61.95 243 TYR A O 1
ATOM 1851 N N . GLU A 1 226 ? 16.321 79.559 88.266 1.00 55.21 244 GLU A N 1
ATOM 1852 C CA . GLU A 1 226 ? 17.568 79.515 87.489 1.00 53.56 244 GLU A CA 1
ATOM 1853 C C . GLU A 1 226 ? 17.260 78.964 86.110 1.00 54.79 244 GLU A C 1
ATOM 1854 O O . GLU A 1 226 ? 17.681 77.852 85.755 1.00 52.67 244 GLU A O 1
ATOM 1860 N N . LYS A 1 227 ? 16.493 79.759 85.343 1.00 51.39 245 LYS A N 1
ATOM 1861 C CA . LYS A 1 227 ? 15.974 79.483 84.002 1.00 50.90 245 LYS A CA 1
ATOM 1862 C C . LYS A 1 227 ? 17.069 79.196 82.954 1.00 54.30 245 LYS A C 1
ATOM 1863 O O . LYS A 1 227 ? 16.885 78.294 82.128 1.00 53.13 245 LYS A O 1
ATOM 1869 N N . GLU A 1 228 ? 18.197 79.940 82.992 1.00 51.09 246 GLU A N 1
ATOM 1870 C CA . GLU A 1 228 ? 19.290 79.760 82.033 1.00 51.41 246 GLU A CA 1
ATOM 1871 C C . GLU A 1 228 ? 20.011 78.434 82.279 1.00 55.12 246 GLU A C 1
ATOM 1872 O O . GLU A 1 228 ? 20.310 77.710 81.314 1.00 55.62 246 GLU A O 1
ATOM 1878 N N . ARG A 1 229 ? 20.242 78.092 83.560 1.00 50.17 247 ARG A N 1
ATOM 1879 C CA . ARG A 1 229 ? 20.863 76.817 83.942 1.00 49.48 247 ARG A CA 1
ATOM 1880 C C . ARG A 1 229 ? 19.921 75.630 83.574 1.00 50.54 247 ARG A C 1
ATOM 1881 O O . ARG A 1 229 ? 20.374 74.647 82.977 1.00 49.60 247 ARG A O 1
ATOM 1889 N N . ALA A 1 230 ? 18.604 75.788 83.820 1.00 45.32 248 ALA A N 1
ATOM 1890 C CA . ALA A 1 230 ? 17.589 74.787 83.492 1.00 44.47 248 ALA A CA 1
ATOM 1891 C C . ALA A 1 230 ? 17.582 74.475 81.993 1.00 46.33 248 ALA A C 1
ATOM 1892 O O . ALA A 1 230 ? 17.649 73.299 81.605 1.00 44.01 248 ALA A O 1
ATOM 1894 N N . ALA A 1 231 ? 17.538 75.539 81.150 1.00 43.02 249 ALA A N 1
ATOM 1895 C CA . ALA A 1 231 ? 17.535 75.403 79.688 1.00 43.31 249 ALA A CA 1
ATOM 1896 C C . ALA A 1 231 ? 18.734 74.581 79.192 1.00 46.51 249 ALA A C 1
ATOM 1897 O O . ALA A 1 231 ? 18.554 73.691 78.353 1.00 45.30 249 ALA A O 1
ATOM 1899 N N . LEU A 1 232 ? 19.933 74.821 79.779 1.00 43.86 250 LEU A N 1
ATOM 1900 C CA . LEU A 1 232 ? 21.164 74.098 79.414 1.00 44.54 250 LEU A CA 1
ATOM 1901 C C . LEU A 1 232 ? 20.970 72.595 79.606 1.00 47.10 250 LEU A C 1
ATOM 1902 O O . LEU A 1 232 ? 21.318 71.820 78.709 1.00 45.66 250 LEU A O 1
ATOM 1907 N N . ASP A 1 233 ? 20.322 72.207 80.743 1.00 42.66 251 ASP A N 1
ATOM 1908 C CA . ASP A 1 233 ? 19.990 70.827 81.073 1.00 41.74 251 ASP A CA 1
ATOM 1909 C C . ASP A 1 233 ? 18.901 70.274 80.137 1.00 44.00 251 ASP A C 1
ATOM 1910 O O . ASP A 1 233 ? 19.048 69.144 79.648 1.00 42.49 251 ASP A O 1
ATOM 1915 N N . PHE A 1 234 ? 17.833 71.074 79.846 1.00 39.85 252 PHE A N 1
ATOM 1916 C CA . PHE A 1 234 ? 16.782 70.629 78.921 1.00 38.96 252 PHE A CA 1
ATOM 1917 C C . PHE A 1 234 ? 17.359 70.389 77.528 1.00 47.35 252 PHE A C 1
ATOM 1918 O O . PHE A 1 234 ? 17.044 69.357 76.922 1.00 48.00 252 PHE A O 1
ATOM 1926 N N . LYS A 1 235 ? 18.266 71.288 77.051 1.00 44.86 253 LYS A N 1
ATOM 1927 C CA . LYS A 1 235 ? 18.931 71.114 75.750 1.00 45.03 253 LYS A CA 1
ATOM 1928 C C . LYS A 1 235 ? 19.755 69.826 75.726 1.00 47.02 253 LYS A C 1
ATOM 1929 O O . LYS A 1 235 ? 19.647 69.041 74.778 1.00 45.52 253 LYS A O 1
ATOM 1935 N N . LYS A 1 236 ? 20.509 69.574 76.812 1.00 43.63 254 LYS A N 1
ATOM 1936 C CA . LYS A 1 236 ? 21.328 68.376 76.954 1.00 42.94 254 LYS A CA 1
ATOM 1937 C C . LYS A 1 236 ? 20.454 67.085 76.892 1.00 49.05 254 LYS A C 1
ATOM 1938 O O . LYS A 1 236 ? 20.817 66.145 76.170 1.00 49.18 254 LYS A O 1
ATOM 1944 N N . ALA A 1 237 ? 19.304 67.067 77.606 1.00 45.60 255 ALA A N 1
ATOM 1945 C CA . ALA A 1 237 ? 18.358 65.941 77.586 1.00 46.01 255 ALA A CA 1
ATOM 1946 C C . ALA A 1 237 ? 17.767 65.738 76.165 1.00 52.98 255 ALA A C 1
ATOM 1947 O O . ALA A 1 237 ? 17.575 64.596 75.747 1.00 53.22 255 ALA A O 1
ATOM 1949 N N . GLU A 1 238 ? 17.512 66.839 75.422 1.00 50.70 256 GLU A N 1
ATOM 1950 C CA . GLU A 1 238 ? 16.996 66.763 74.047 1.00 51.58 256 GLU A CA 1
ATOM 1951 C C . GLU A 1 238 ? 18.039 66.065 73.144 1.00 56.26 256 GLU A C 1
ATOM 1952 O O . GLU A 1 238 ? 17.703 65.107 72.423 1.00 56.17 256 GLU A O 1
ATOM 1958 N N . SER A 1 239 ? 19.318 66.506 73.259 1.00 51.27 257 SER A N 1
ATOM 1959 C CA . SER A 1 239 ? 20.450 65.941 72.529 1.00 50.47 257 SER A CA 1
ATOM 1960 C C . SER A 1 239 ? 20.635 64.446 72.851 1.00 54.46 257 SER A C 1
ATOM 1961 O O . SER A 1 239 ? 21.371 63.758 72.141 1.00 55.29 257 SER A O 1
ATOM 1972 N N . GLY A 1 241 ? 17.873 62.379 73.268 1.00 51.66 259 GLY A N 1
ATOM 1973 C CA . GLY A 1 241 ? 16.662 61.724 72.787 1.00 51.41 259 GLY A CA 1
ATOM 1974 C C . GLY A 1 241 ? 15.433 61.757 73.674 1.00 54.62 259 GLY A C 1
ATOM 1975 O O . GLY A 1 241 ? 14.540 60.921 73.494 1.00 55.30 259 GLY A O 1
ATOM 1976 N N . TYR A 1 242 ? 15.338 62.733 74.606 1.00 48.94 260 TYR A N 1
ATOM 1977 C CA . TYR A 1 242 ? 14.142 62.891 75.443 1.00 47.68 260 TYR A CA 1
ATOM 1978 C C . TYR A 1 242 ? 13.004 63.414 74.576 1.00 53.82 260 TYR A C 1
ATOM 1979 O O . TYR A 1 242 ? 13.282 64.207 73.670 1.00 54.57 260 TYR A O 1
ATOM 1988 N N . ASN A 1 243 ? 11.732 63.012 74.863 1.00 51.20 261 ASN A N 1
ATOM 1989 C CA . ASN A 1 243 ? 10.528 63.446 74.132 1.00 52.38 261 ASN A CA 1
ATOM 1990 C C . ASN A 1 243 ? 10.629 64.921 73.685 1.00 58.52 261 ASN A C 1
ATOM 1991 O O . ASN A 1 243 ? 10.623 65.840 74.517 1.00 58.30 261 ASN A O 1
ATOM 1996 N N . LYS A 1 244 ? 10.744 65.109 72.356 1.00 56.41 262 LYS A N 1
ATOM 1997 C CA . LYS A 1 244 ? 10.898 66.394 71.669 1.00 56.83 262 LYS A CA 1
ATOM 1998 C C . LYS A 1 244 ? 9.745 67.341 71.918 1.00 57.42 262 LYS A C 1
ATOM 1999 O O . LYS A 1 244 ? 9.994 68.536 72.014 1.00 55.91 262 LYS A O 1
ATOM 2005 N N . GLU A 1 245 ? 8.504 66.827 72.045 1.00 55.27 263 GLU A N 1
ATOM 2006 C CA . GLU A 1 245 ? 7.312 67.662 72.318 1.00 56.48 263 GLU A CA 1
ATOM 2007 C C . GLU A 1 245 ? 7.369 68.257 73.722 1.00 57.28 263 GLU A C 1
ATOM 2008 O O . GLU A 1 245 ? 7.181 69.464 73.881 1.00 56.73 263 GLU A O 1
ATOM 2014 N N . VAL A 1 246 ? 7.614 67.384 74.737 1.00 50.75 264 VAL A N 1
ATOM 2015 C CA . VAL A 1 246 ? 7.677 67.729 76.160 1.00 48.66 264 VAL A CA 1
ATOM 2016 C C . VAL A 1 246 ? 8.908 68.604 76.402 1.00 52.02 264 VAL A C 1
ATOM 2017 O O . VAL A 1 246 ? 8.788 69.635 77.083 1.00 51.61 264 VAL A O 1
ATOM 2021 N N . ILE A 1 247 ? 10.064 68.243 75.790 1.00 47.87 265 ILE A N 1
ATOM 2022 C CA . ILE A 1 247 ? 11.286 69.026 75.946 1.00 48.27 265 ILE A CA 1
ATOM 2023 C C . ILE A 1 247 ? 11.074 70.429 75.364 1.00 51.74 265 ILE A C 1
ATOM 2024 O O . ILE A 1 247 ? 11.598 71.395 75.926 1.00 51.70 265 ILE A O 1
ATOM 2029 N N . LYS A 1 248 ? 10.230 70.545 74.304 1.00 48.69 266 LYS A N 1
ATOM 2030 C CA . LYS A 1 248 ? 9.865 71.822 73.665 1.00 48.74 266 LYS A CA 1
ATOM 2031 C C . LYS A 1 248 ? 9.100 72.728 74.674 1.00 50.69 266 LYS A C 1
ATOM 2032 O O . LYS A 1 248 ? 9.426 73.909 74.795 1.00 50.91 266 LYS A O 1
ATOM 2038 N N . GLU A 1 249 ? 8.103 72.155 75.395 1.00 45.34 267 GLU A N 1
ATOM 2039 C CA . GLU A 1 249 ? 7.276 72.854 76.391 1.00 44.82 267 GLU A CA 1
ATOM 2040 C C . GLU A 1 249 ? 8.083 73.299 77.621 1.00 47.83 267 GLU A C 1
ATOM 2041 O O . GLU A 1 249 ? 7.792 74.369 78.166 1.00 47.29 267 GLU A O 1
ATOM 2047 N N . LEU A 1 250 ? 9.058 72.461 78.076 1.00 42.95 268 LEU A N 1
ATOM 2048 C CA . LEU A 1 250 ? 9.914 72.767 79.228 1.00 42.35 268 LEU A CA 1
ATOM 2049 C C . LEU A 1 250 ? 10.808 73.945 78.904 1.00 45.31 268 LEU A C 1
ATOM 2050 O O . LEU A 1 250 ? 10.914 74.874 79.699 1.00 44.91 268 LEU A O 1
ATOM 2055 N N . LEU A 1 251 ? 11.411 73.923 77.702 1.00 43.17 269 LEU A N 1
ATOM 2056 C CA . LEU A 1 251 ? 12.257 74.996 77.191 1.00 43.70 269 LEU A CA 1
ATOM 2057 C C . LEU A 1 251 ? 11.521 76.326 77.147 1.00 47.59 269 LEU A C 1
ATOM 2058 O O . LEU A 1 251 ? 12.126 77.327 77.531 1.00 46.39 269 LEU A O 1
ATOM 2063 N N . LYS A 1 252 ? 10.211 76.345 76.747 1.00 45.50 270 LYS A N 1
ATOM 2064 C CA . LYS A 1 252 ? 9.386 77.580 76.739 1.00 45.80 270 LYS A CA 1
ATOM 2065 C C . LYS A 1 252 ? 9.292 78.218 78.145 1.00 50.09 270 LYS A C 1
ATOM 2066 O O . LYS A 1 252 ? 9.171 79.444 78.250 1.00 50.85 270 LYS A O 1
ATOM 2072 N N . LEU A 1 253 ? 9.341 77.391 79.218 1.00 45.35 271 LEU A N 1
ATOM 2073 C CA . LEU A 1 253 ? 9.226 77.892 80.592 1.00 45.27 271 LEU A CA 1
ATOM 2074 C C . LEU A 1 253 ? 10.524 78.602 81.064 1.00 53.30 271 LEU A C 1
ATOM 2075 O O . LEU A 1 253 ? 10.494 79.330 82.067 1.00 52.27 271 LEU A O 1
ATOM 2080 N N . THR A 1 254 ? 11.632 78.442 80.307 1.00 53.51 272 THR A N 1
ATOM 2081 C CA . THR A 1 254 ? 12.926 79.086 80.592 1.00 54.83 272 THR A CA 1
ATOM 2082 C C . THR A 1 254 ? 13.116 80.406 79.816 1.00 64.82 272 THR A C 1
ATOM 2083 O O . THR A 1 254 ? 14.084 81.117 80.091 1.00 64.69 272 THR A O 1
ATOM 2095 N N . ASN A 1 256 ? 11.556 83.446 79.666 1.00 74.80 274 ASN A N 1
ATOM 2096 C CA . ASN A 1 256 ? 10.892 84.559 80.386 1.00 113.10 274 ASN A CA 1
ATOM 2097 C C . ASN A 1 256 ? 10.445 85.724 79.485 1.00 128.02 274 ASN A C 1
ATOM 2098 O O . ASN A 1 256 ? 9.391 86.310 79.723 1.00 82.43 274 ASN A O 1
#

Solvent-accessible surface area: 13993 Å² total

Foldseek 3Di:
DVLLVVLCVVLVVCVVVVNLVSNLVSLVVNCVCPPPPCNLVSLLVNLVSCVVVVVLVSSLVSLVVSCVVPVADLSSLLVNLVSCVVVVVLVSSLVSLVSNCVVPVQPLSSLLVNLVSCLVVVNLNSLVSLVSPCVVPVPDLSSLQSVLLSCLCVVLVSNLVSLVVSCVCPLPLVSLVSNLVSCVVVLVVVCSLVVCVVRHDDALSSLQSVLVSCVVVVNLVSSLVSLVVSVCPDPPVVSVVSNVSSD